Protein AF-A0AAW0FZ73-F1 (afdb_monomer_lite)

Radius of gyration: 21.9 Å; chains: 1; bounding box: 56×44×60 Å

Secondary structure (DSSP, 8-state):
--HHHHHHHT--GGGSPPEEEEE-TTS-HHHHHHHHHHHHHHHHHHHHHHHHHHHHHHHHHHHHHHSTTS--HHHHHHHHHHHHHHHHHHHHHHHHHHHHSTTSEEEEE-HHHHHHHTTSHHHHHHH-TTSTTS---S------HHHHHHHHHHHT-GGGHHHHHHHHHHHHHHHHHHHHHHHHH-

Structure (mmCIF, N/CA/C/O backbone):
data_AF-A0AAW0FZ73-F1
#
_entry.id   AF-A0AAW0FZ73-F1
#
loop_
_atom_site.group_PDB
_atom_site.id
_atom_site.type_symbol
_atom_site.label_atom_id
_atom_site.label_alt_id
_atom_site.label_comp_id
_atom_site.label_asym_id
_atom_site.label_entity_id
_atom_site.label_seq_id
_atom_site.pdbx_PDB_ins_code
_atom_site.Cartn_x
_atom_site.Cartn_y
_atom_site.Cartn_z
_atom_site.occupancy
_atom_site.B_iso_or_equiv
_atom_site.auth_seq_id
_atom_site.auth_comp_id
_atom_site.auth_asym_id
_atom_site.auth_atom_id
_atom_site.pdbx_PDB_model_num
ATOM 1 N N . MET A 1 1 ? 6.321 -8.309 17.139 1.00 42.25 1 MET A N 1
ATOM 2 C CA . MET A 1 1 ? 6.938 -9.493 17.777 1.00 42.25 1 MET A CA 1
ATOM 3 C C . MET A 1 1 ? 8.100 -10.070 16.970 1.00 42.25 1 MET A C 1
ATOM 5 O O . MET A 1 1 ? 9.024 -10.559 17.593 1.00 42.25 1 MET A O 1
ATOM 9 N N . VAL A 1 2 ? 8.104 -9.983 15.629 1.00 44.09 2 VAL A N 1
ATOM 10 C CA . VAL A 1 2 ? 9.259 -10.415 14.806 1.00 44.09 2 VAL A CA 1
ATOM 11 C C . VAL A 1 2 ? 10.395 -9.377 14.807 1.00 44.09 2 VAL A C 1
ATOM 13 O O . VAL A 1 2 ? 11.537 -9.742 15.048 1.00 44.09 2 VAL A O 1
ATOM 16 N N . GLN A 1 3 ? 10.093 -8.078 14.667 1.00 48.09 3 GLN A N 1
ATOM 17 C CA . GLN A 1 3 ? 11.123 -7.021 14.683 1.00 48.09 3 GLN A CA 1
ATOM 18 C C . GLN A 1 3 ? 11.916 -6.971 16.003 1.00 48.09 3 GLN A C 1
ATOM 20 O O . GLN A 1 3 ? 13.139 -6.935 15.989 1.00 48.09 3 GLN A O 1
ATOM 25 N N . SER A 1 4 ? 11.232 -7.126 17.146 1.00 52.22 4 SER A N 1
ATOM 26 C CA . SER A 1 4 ? 11.871 -7.172 18.472 1.00 52.22 4 SER A CA 1
ATOM 27 C C . SER A 1 4 ? 12.817 -8.362 18.666 1.00 52.22 4 SER A C 1
ATOM 29 O O . SER A 1 4 ? 13.639 -8.336 19.574 1.00 52.22 4 SER A O 1
ATOM 31 N N . GLN A 1 5 ? 12.687 -9.419 17.856 1.00 49.72 5 GLN A N 1
ATOM 32 C CA . GLN A 1 5 ? 13.611 -10.556 17.876 1.00 49.72 5 GLN A CA 1
ATOM 33 C C . GLN A 1 5 ? 14.830 -10.299 16.982 1.00 49.72 5 GLN A C 1
ATOM 35 O O . GLN A 1 5 ? 15.936 -10.654 17.373 1.00 49.72 5 GLN A O 1
ATOM 40 N N . ILE A 1 6 ? 14.661 -9.636 15.832 1.00 53.34 6 ILE A N 1
ATOM 41 C CA . ILE A 1 6 ? 15.769 -9.292 14.922 1.00 53.34 6 ILE A CA 1
ATOM 42 C C . ILE A 1 6 ? 16.677 -8.218 15.535 1.00 53.34 6 ILE A C 1
ATOM 44 O O . ILE A 1 6 ? 17.898 -8.367 15.500 1.00 53.34 6 ILE A O 1
ATOM 48 N N . ASP A 1 7 ? 16.101 -7.209 16.195 1.00 56.28 7 ASP A N 1
ATOM 49 C CA . ASP A 1 7 ? 16.865 -6.154 16.878 1.00 56.28 7 ASP A CA 1
ATOM 50 C C . ASP A 1 7 ? 17.745 -6.723 18.010 1.00 56.28 7 ASP A C 1
ATOM 52 O O . ASP A 1 7 ? 18.837 -6.223 18.287 1.00 56.28 7 ASP A O 1
ATOM 56 N N . HIS A 1 8 ? 17.307 -7.822 18.636 1.00 58.84 8 HIS A N 1
ATOM 57 C CA . HIS A 1 8 ? 18.062 -8.518 19.680 1.00 58.84 8 HIS A CA 1
ATOM 58 C C . HIS A 1 8 ? 19.192 -9.402 19.118 1.00 58.84 8 HIS A C 1
ATOM 60 O O . HIS A 1 8 ? 20.138 -9.733 19.835 1.00 58.84 8 HIS A O 1
ATOM 66 N N . LEU A 1 9 ? 19.119 -9.794 17.842 1.00 68.19 9 LEU A N 1
ATOM 67 C CA . LEU A 1 9 ? 20.078 -10.707 17.215 1.00 68.19 9 LEU A CA 1
ATOM 68 C C . LEU A 1 9 ? 21.322 -10.000 16.654 1.00 68.19 9 LEU A C 1
ATOM 70 O O . LEU A 1 9 ? 22.272 -10.693 16.303 1.00 68.19 9 LEU A O 1
ATOM 74 N N . LYS A 1 10 ? 21.350 -8.654 16.600 1.00 65.69 10 LYS A N 1
ATOM 75 C CA . LYS A 1 10 ? 22.486 -7.838 16.103 1.00 65.69 10 LYS A CA 1
ATOM 76 C C . LYS A 1 10 ? 23.140 -8.430 14.843 1.00 65.69 10 LYS A C 1
ATOM 78 O O . LYS A 1 10 ? 24.365 -8.527 14.754 1.00 65.69 10 LYS A O 1
ATOM 83 N N . ILE A 1 11 ? 22.323 -8.870 13.886 1.00 69.75 11 ILE A N 1
ATOM 84 C CA . ILE A 1 11 ? 22.822 -9.483 12.653 1.00 69.75 11 ILE A CA 1
ATOM 85 C C . ILE A 1 11 ? 23.551 -8.392 11.855 1.00 69.75 11 ILE A C 1
ATOM 87 O O . ILE A 1 11 ? 22.946 -7.356 11.570 1.00 69.75 11 ILE A O 1
ATOM 91 N N . PRO A 1 12 ? 24.835 -8.575 11.505 1.00 70.12 12 PRO A N 1
ATOM 92 C CA . PRO A 1 12 ? 25.554 -7.592 10.707 1.00 70.12 12 PRO A CA 1
ATOM 93 C C . PRO A 1 12 ? 24.911 -7.478 9.319 1.00 70.12 12 PRO A C 1
ATOM 95 O O . PRO A 1 12 ? 24.611 -8.494 8.692 1.00 70.12 12 PRO A O 1
ATOM 98 N N . GLN A 1 13 ? 24.742 -6.251 8.814 1.00 65.75 13 GLN A N 1
ATOM 99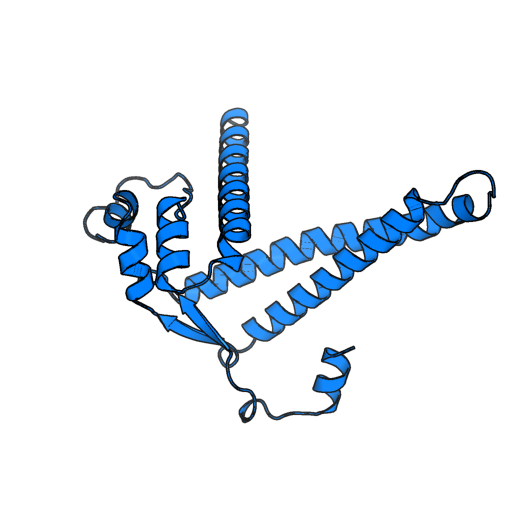 C CA . GL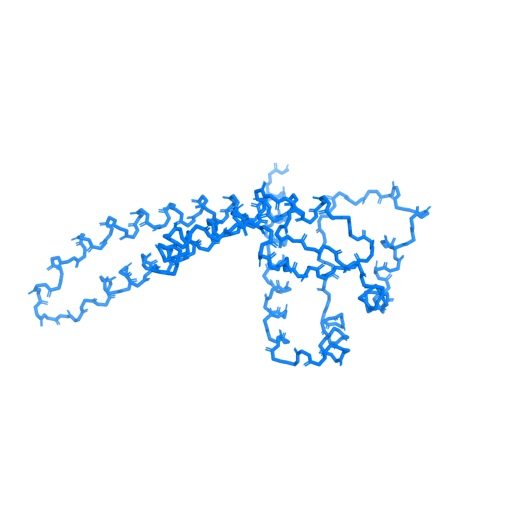N A 1 13 ? 24.058 -5.968 7.539 1.00 65.75 13 GLN A CA 1
ATOM 100 C C . GLN A 1 13 ? 24.618 -6.774 6.351 1.00 65.75 13 GLN A C 1
ATOM 102 O O . GLN A 1 13 ? 23.862 -7.196 5.486 1.00 65.75 13 GLN A O 1
ATOM 107 N N . ASN A 1 14 ? 25.916 -7.097 6.363 1.00 68.88 14 ASN A N 1
ATOM 108 C CA . ASN A 1 14 ? 26.582 -7.915 5.340 1.00 68.88 14 ASN A CA 1
ATOM 109 C C . ASN A 1 14 ? 26.056 -9.369 5.238 1.00 68.88 14 ASN A C 1
ATOM 111 O O . ASN A 1 14 ? 26.327 -10.067 4.267 1.00 68.88 14 ASN A O 1
ATOM 115 N N . GLN A 1 15 ? 25.323 -9.862 6.241 1.00 73.88 15 GLN A N 1
ATOM 116 C CA . GLN A 1 15 ? 24.684 -11.185 6.203 1.00 73.88 15 GLN A CA 1
ATOM 117 C C . GLN A 1 15 ? 23.249 -11.138 5.659 1.00 73.88 15 GLN A C 1
ATOM 119 O O . GLN A 1 15 ? 22.651 -12.188 5.413 1.00 73.88 15 GLN A O 1
ATOM 124 N N . LEU A 1 16 ? 22.679 -9.945 5.469 1.00 76.69 16 LEU A N 1
ATOM 125 C CA . LEU A 1 16 ? 21.328 -9.785 4.951 1.00 76.69 16 LEU A CA 1
ATOM 126 C C . LEU A 1 16 ? 21.349 -9.890 3.426 1.00 76.69 16 LEU A C 1
ATOM 128 O O . LEU A 1 16 ? 22.020 -9.129 2.734 1.00 76.69 16 LEU A O 1
ATOM 132 N N . LYS A 1 17 ? 20.591 -10.846 2.888 1.00 83.56 17 LYS A N 1
ATOM 133 C CA . LYS A 1 17 ? 20.413 -10.975 1.443 1.00 83.56 17 LYS A CA 1
ATOM 134 C C . LYS A 1 17 ? 19.445 -9.887 0.955 1.00 83.56 17 LYS A C 1
ATOM 136 O O . LYS A 1 17 ? 18.321 -9.851 1.460 1.00 83.56 17 LYS A O 1
ATOM 141 N N . PRO A 1 18 ? 19.823 -9.057 -0.036 1.00 87.31 18 PRO A N 1
ATOM 142 C CA . PRO A 1 18 ? 18.931 -8.038 -0.571 1.00 87.31 18 PRO A CA 1
ATOM 143 C C . PRO A 1 18 ? 17.723 -8.671 -1.265 1.00 87.31 18 PRO A C 1
ATOM 145 O O . PRO A 1 18 ? 17.819 -9.737 -1.889 1.00 87.31 18 PRO A O 1
ATOM 148 N N . ILE A 1 19 ? 16.585 -7.991 -1.179 1.00 89.94 19 ILE A N 1
ATOM 149 C CA . ILE A 1 19 ? 15.338 -8.400 -1.818 1.00 89.94 19 ILE A CA 1
ATOM 150 C C . ILE A 1 19 ? 15.389 -7.961 -3.289 1.00 89.94 19 ILE A C 1
ATOM 152 O O . ILE A 1 19 ? 15.567 -6.772 -3.559 1.00 89.94 19 ILE A O 1
ATOM 156 N N . PRO A 1 20 ? 15.256 -8.881 -4.263 1.00 91.62 20 PRO A N 1
ATOM 157 C CA . PRO A 1 20 ? 15.249 -8.505 -5.669 1.00 91.62 20 PRO A CA 1
ATOM 158 C C . PRO A 1 20 ? 13.940 -7.791 -6.027 1.00 91.62 20 PRO A C 1
ATOM 160 O O . PRO A 1 20 ? 12.860 -8.364 -5.879 1.00 91.62 20 PRO A O 1
ATOM 163 N N . LEU A 1 21 ? 14.047 -6.563 -6.533 1.00 91.38 21 LEU A N 1
ATOM 164 C CA . LEU A 1 21 ? 12.931 -5.768 -7.035 1.00 91.38 21 LEU A CA 1
ATOM 165 C C . LEU A 1 21 ? 12.975 -5.776 -8.563 1.00 91.38 21 LEU A C 1
ATOM 167 O O . LEU A 1 21 ? 13.856 -5.173 -9.176 1.00 91.38 21 LEU A O 1
ATOM 171 N N . TYR A 1 22 ? 12.038 -6.495 -9.173 1.00 91.56 22 TYR A N 1
ATOM 172 C CA . TYR A 1 22 ? 11.916 -6.594 -10.625 1.00 91.56 22 TYR A CA 1
ATOM 173 C C . TYR A 1 22 ? 11.061 -5.449 -11.153 1.00 91.56 22 TYR A C 1
ATOM 175 O O . TYR A 1 22 ? 9.964 -5.222 -10.645 1.00 91.56 22 TYR A O 1
ATOM 183 N N . HIS A 1 23 ? 11.553 -4.746 -12.168 1.00 90.75 23 HIS A N 1
ATOM 184 C CA . HIS A 1 23 ? 10.844 -3.621 -12.774 1.00 90.75 23 HIS A CA 1
ATOM 185 C C . HIS A 1 23 ? 11.079 -3.561 -14.293 1.00 90.75 23 HIS A C 1
ATOM 187 O O . HIS A 1 23 ? 12.049 -4.152 -14.788 1.00 90.75 23 HIS A O 1
ATOM 193 N N . PRO A 1 24 ? 10.205 -2.876 -15.050 1.00 89.31 24 PRO A N 1
ATOM 194 C CA . PRO A 1 24 ? 10.439 -2.604 -16.464 1.00 89.31 24 PRO A CA 1
ATOM 195 C C . PRO A 1 24 ? 11.696 -1.750 -16.682 1.00 89.31 24 PRO A C 1
ATOM 197 O O . PRO A 1 24 ? 12.040 -0.916 -15.843 1.00 89.31 24 PRO A O 1
ATOM 200 N N . THR A 1 25 ? 12.365 -1.901 -17.824 1.00 88.00 25 THR A N 1
ATOM 201 C CA . THR A 1 25 ? 13.615 -1.179 -18.136 1.00 88.00 25 THR A CA 1
ATOM 202 C C . THR A 1 25 ? 13.391 0.323 -18.307 1.00 88.00 25 THR A C 1
ATOM 204 O O . THR A 1 25 ? 14.289 1.115 -18.037 1.00 88.00 25 THR A O 1
ATOM 207 N N . PHE A 1 26 ? 12.190 0.729 -18.723 1.00 83.19 26 PHE A N 1
ATOM 208 C CA . PHE A 1 26 ? 11.829 2.140 -18.872 1.00 83.19 26 PHE A CA 1
ATOM 209 C C . PHE A 1 26 ? 11.614 2.862 -17.530 1.00 83.19 26 PHE A C 1
ATOM 211 O O . PHE A 1 26 ? 11.531 4.086 -17.505 1.00 83.19 26 PHE A O 1
ATOM 218 N N . GLN A 1 27 ? 11.525 2.128 -16.414 1.00 84.19 27 GLN A N 1
ATOM 219 C CA . GLN A 1 27 ? 11.361 2.707 -15.085 1.00 84.19 27 GLN A CA 1
ATOM 220 C C . GLN A 1 27 ? 12.718 2.833 -14.382 1.00 84.19 27 GLN A C 1
ATOM 222 O O . GLN A 1 27 ? 13.419 1.844 -14.166 1.00 84.19 27 GLN A O 1
ATOM 227 N N . HIS A 1 28 ? 13.087 4.055 -13.995 1.00 87.75 28 HIS A N 1
ATOM 228 C CA . HIS A 1 28 ? 14.339 4.319 -13.283 1.00 87.75 28 HIS A CA 1
ATOM 229 C C . HIS A 1 28 ? 14.232 3.984 -11.789 1.00 87.75 28 HIS A C 1
ATOM 231 O O . HIS A 1 28 ? 13.241 4.327 -11.144 1.00 87.75 28 HIS A O 1
ATOM 237 N N . SER A 1 29 ? 15.288 3.402 -11.210 1.00 87.62 29 SER A N 1
ATOM 238 C CA . SER A 1 29 ? 15.323 2.994 -9.795 1.00 87.62 29 SER A CA 1
ATOM 239 C C . SER A 1 29 ? 15.007 4.134 -8.823 1.00 87.62 29 SER A C 1
ATOM 241 O O . SER A 1 29 ? 14.250 3.931 -7.880 1.00 87.62 29 SER A O 1
ATOM 243 N N . ASN A 1 30 ? 15.507 5.348 -9.083 1.00 89.00 30 ASN A N 1
ATOM 244 C CA . ASN A 1 30 ? 15.233 6.517 -8.236 1.00 89.00 30 ASN A CA 1
ATOM 245 C C . ASN A 1 30 ? 13.738 6.860 -8.205 1.00 89.00 30 ASN A C 1
ATOM 247 O O . ASN A 1 30 ? 13.181 7.079 -7.138 1.00 89.00 30 ASN A O 1
ATOM 251 N N . SER A 1 31 ? 13.069 6.804 -9.361 1.00 88.12 31 SER A N 1
ATOM 252 C CA . SER A 1 31 ? 11.628 7.057 -9.452 1.00 88.12 31 SER A CA 1
ATOM 253 C C . SER A 1 31 ? 10.821 6.013 -8.674 1.00 88.12 31 SER A C 1
ATOM 255 O O . SER A 1 31 ? 9.861 6.366 -7.997 1.00 88.12 31 SER A O 1
ATOM 257 N N . ILE A 1 32 ? 11.246 4.744 -8.698 1.00 89.75 32 ILE A N 1
ATOM 258 C CA . ILE A 1 32 ? 10.627 3.678 -7.894 1.00 89.75 32 ILE A CA 1
ATOM 259 C C . ILE A 1 32 ? 10.778 3.982 -6.402 1.00 89.75 32 ILE A C 1
ATOM 261 O O . ILE A 1 32 ? 9.814 3.863 -5.649 1.00 89.75 32 ILE A O 1
ATOM 265 N N . ILE A 1 33 ? 11.974 4.380 -5.966 1.00 91.50 33 ILE A N 1
ATOM 266 C CA . ILE A 1 33 ? 12.243 4.720 -4.563 1.00 91.50 33 ILE A CA 1
ATOM 267 C C . ILE A 1 33 ? 11.376 5.901 -4.124 1.00 91.50 33 ILE A C 1
ATOM 269 O O . ILE A 1 33 ? 10.759 5.839 -3.061 1.00 91.50 33 ILE A O 1
ATOM 273 N N . ASP A 1 34 ? 11.293 6.950 -4.939 1.00 90.94 34 ASP A N 1
ATOM 274 C CA . ASP A 1 34 ? 10.499 8.139 -4.632 1.00 90.94 34 ASP A CA 1
ATOM 275 C C . ASP A 1 34 ? 9.001 7.810 -4.557 1.00 90.94 34 ASP A C 1
ATOM 277 O O . ASP A 1 34 ? 8.323 8.229 -3.619 1.00 90.94 34 ASP A O 1
ATOM 281 N N . GLN A 1 35 ? 8.494 6.971 -5.468 1.00 89.81 35 GLN A N 1
ATOM 282 C CA . GLN A 1 35 ? 7.120 6.459 -5.417 1.00 89.81 35 GLN A CA 1
ATOM 283 C C . GLN A 1 35 ? 6.859 5.625 -4.155 1.00 89.81 35 GLN A C 1
ATOM 285 O O . GLN A 1 35 ? 5.833 5.795 -3.498 1.00 89.81 35 GLN A O 1
ATOM 290 N N . LEU A 1 36 ? 7.790 4.747 -3.771 1.00 91.31 36 LEU A N 1
ATOM 291 C CA . LEU A 1 36 ? 7.666 3.948 -2.550 1.00 91.31 36 LEU A CA 1
ATOM 292 C C . LEU A 1 36 ? 7.682 4.822 -1.287 1.00 91.31 36 LEU A C 1
ATOM 294 O O . LEU A 1 36 ? 6.912 4.557 -0.360 1.00 91.31 36 LEU A O 1
ATOM 298 N N . LYS A 1 37 ? 8.511 5.874 -1.253 1.00 92.25 37 LYS A N 1
ATOM 299 C CA . LYS A 1 37 ? 8.533 6.863 -0.162 1.00 92.25 37 LYS A CA 1
ATOM 300 C C . LYS A 1 37 ? 7.210 7.620 -0.076 1.00 92.25 37 LYS A C 1
ATOM 302 O O . LYS A 1 37 ? 6.641 7.700 1.010 1.00 92.25 37 LYS A O 1
ATOM 307 N N . LEU A 1 38 ? 6.683 8.078 -1.211 1.00 90.81 38 LEU A N 1
ATOM 308 C CA . LEU A 1 38 ? 5.388 8.751 -1.275 1.00 90.81 38 LEU A CA 1
ATOM 309 C C . LEU A 1 38 ? 4.262 7.853 -0.739 1.00 90.81 38 LEU A C 1
ATOM 311 O O . LEU A 1 38 ? 3.544 8.237 0.183 1.00 90.81 38 LEU A O 1
ATOM 315 N N . PHE A 1 39 ? 4.160 6.612 -1.229 1.00 88.12 39 PHE A N 1
ATOM 316 C CA . PHE A 1 39 ? 3.144 5.665 -0.758 1.00 88.12 39 PHE A CA 1
ATOM 317 C C . PHE A 1 39 ? 3.268 5.346 0.729 1.00 88.12 39 PHE A C 1
ATOM 319 O O . PHE A 1 39 ? 2.250 5.179 1.411 1.00 88.12 39 PHE A O 1
ATOM 326 N N . LYS A 1 40 ? 4.499 5.258 1.243 1.00 91.44 40 LYS A N 1
ATOM 327 C CA . LYS A 1 40 ? 4.766 5.073 2.669 1.00 91.44 40 LYS A CA 1
ATOM 328 C C . LYS A 1 40 ? 4.227 6.249 3.477 1.00 91.44 40 LYS A C 1
ATOM 330 O O . LYS A 1 40 ? 3.505 6.010 4.445 1.00 91.44 40 LYS A O 1
ATOM 335 N N . ASP A 1 41 ? 4.562 7.478 3.101 1.00 91.69 41 ASP A N 1
ATOM 336 C CA . ASP A 1 41 ? 4.206 8.678 3.863 1.00 91.69 41 ASP A CA 1
ATOM 337 C C . ASP A 1 41 ? 2.690 8.923 3.853 1.00 91.69 41 ASP A C 1
ATOM 339 O O . ASP A 1 41 ? 2.083 9.097 4.919 1.00 91.69 41 ASP A O 1
ATOM 343 N N . ASP A 1 42 ? 2.053 8.791 2.687 1.00 88.88 42 ASP A N 1
ATOM 344 C CA . ASP A 1 42 ? 0.598 8.901 2.535 1.00 88.88 42 ASP A CA 1
ATOM 345 C C . ASP A 1 42 ? -0.140 7.839 3.360 1.00 88.88 42 ASP A C 1
ATOM 347 O O . ASP A 1 42 ? -1.095 8.129 4.099 1.00 88.88 42 ASP A O 1
ATOM 351 N N . SER A 1 43 ? 0.323 6.588 3.282 1.00 85.88 43 SER A N 1
ATOM 352 C CA . SER A 1 43 ? -0.256 5.484 4.048 1.00 85.88 43 SER A CA 1
ATOM 353 C C . SER A 1 43 ? -0.054 5.686 5.549 1.00 85.88 43 SER A C 1
ATOM 355 O O . SER A 1 43 ? -0.985 5.491 6.335 1.00 85.88 43 SER A O 1
ATOM 357 N N . TYR A 1 44 ? 1.136 6.108 5.973 1.00 91.31 44 TYR A N 1
ATOM 358 C CA . TYR A 1 44 ? 1.446 6.318 7.382 1.00 91.31 44 TYR A CA 1
ATOM 359 C C . TYR A 1 44 ? 0.551 7.400 7.993 1.00 91.31 44 TYR A C 1
ATOM 361 O O . TYR A 1 44 ? -0.101 7.151 9.011 1.00 91.31 44 TYR A O 1
ATOM 369 N N . ALA A 1 45 ? 0.447 8.568 7.351 1.00 90.81 45 ALA A N 1
ATOM 370 C CA . ALA A 1 45 ? -0.368 9.678 7.838 1.00 90.81 45 ALA A CA 1
ATOM 371 C C . ALA A 1 45 ? -1.850 9.285 7.961 1.00 90.81 45 ALA A C 1
ATOM 373 O O . ALA A 1 45 ? -2.482 9.480 9.009 1.00 90.81 45 ALA A O 1
ATOM 374 N N . LYS A 1 46 ? -2.398 8.655 6.915 1.00 90.00 46 LYS A N 1
ATOM 375 C CA . LYS A 1 46 ? -3.791 8.198 6.878 1.00 90.00 46 LYS A CA 1
ATOM 376 C C . LYS A 1 46 ? -4.085 7.190 7.985 1.00 90.00 46 LYS A C 1
ATOM 378 O O . LYS A 1 46 ? -5.057 7.341 8.730 1.00 90.00 46 LYS A O 1
ATOM 383 N N . HIS A 1 47 ? -3.261 6.156 8.105 1.00 90.44 47 HIS A N 1
ATOM 384 C CA . HIS A 1 47 ? -3.526 5.061 9.029 1.00 90.44 47 HIS A CA 1
ATOM 385 C C . HIS A 1 47 ? -3.182 5.399 10.475 1.00 90.44 47 HIS A C 1
ATOM 387 O O . HIS A 1 47 ? -3.835 4.871 11.374 1.00 90.44 47 HIS A O 1
ATOM 393 N N . MET A 1 48 ? -2.274 6.348 10.719 1.00 92.25 48 MET A N 1
ATOM 394 C CA . MET A 1 48 ? -2.046 6.873 12.062 1.00 92.25 48 MET A CA 1
ATOM 395 C C . MET A 1 48 ? -3.270 7.632 12.576 1.00 92.25 48 MET A C 1
ATOM 397 O O . MET A 1 48 ? -3.752 7.361 13.677 1.00 92.25 48 MET A O 1
ATOM 401 N N . LYS A 1 49 ? -3.863 8.498 11.744 1.00 93.19 49 LYS A N 1
ATOM 402 C CA . LYS A 1 49 ? -5.113 9.191 12.086 1.00 93.19 49 LYS A CA 1
ATOM 403 C C . LYS A 1 49 ? -6.230 8.205 12.447 1.00 93.19 49 LYS A C 1
ATOM 405 O O . LYS A 1 49 ? -6.895 8.374 13.468 1.00 93.19 49 LYS A O 1
ATOM 410 N N . TYR A 1 50 ? -6.427 7.158 11.642 1.00 92.75 50 TYR A N 1
ATOM 411 C CA . TYR A 1 50 ? -7.455 6.150 11.922 1.00 92.75 50 TYR A CA 1
ATOM 412 C C . TYR A 1 50 ? -7.125 5.259 13.122 1.00 92.75 50 TYR A C 1
ATOM 414 O O . TYR A 1 50 ? -8.049 4.873 13.839 1.00 92.75 50 TYR A O 1
ATOM 422 N N . ALA A 1 51 ? -5.849 4.952 13.373 1.00 92.94 51 ALA A N 1
ATOM 423 C CA . ALA A 1 51 ? -5.426 4.234 14.571 1.00 92.94 51 ALA A CA 1
ATOM 424 C C . ALA A 1 51 ? -5.767 5.034 15.832 1.00 92.94 51 ALA A C 1
ATOM 426 O O . ALA A 1 51 ? -6.399 4.493 16.731 1.00 92.94 51 ALA A O 1
ATOM 427 N N . ILE A 1 52 ? -5.439 6.328 15.880 1.00 94.75 52 ILE A N 1
ATOM 428 C CA . ILE A 1 52 ? -5.786 7.192 17.019 1.00 94.75 52 ILE A CA 1
ATOM 429 C C . ILE A 1 52 ? -7.307 7.258 17.195 1.00 94.75 52 ILE A C 1
ATOM 431 O O . ILE A 1 52 ? -7.811 7.043 18.296 1.00 94.75 52 ILE A O 1
ATOM 435 N N . LEU A 1 53 ? -8.048 7.485 16.106 1.00 94.06 53 LEU A N 1
ATOM 436 C CA . LEU A 1 53 ? -9.506 7.585 16.152 1.00 94.06 53 LEU A CA 1
ATOM 437 C C . LEU A 1 53 ? -10.158 6.295 16.675 1.00 94.06 53 LEU A C 1
ATOM 439 O O . LEU A 1 53 ? -11.022 6.350 17.547 1.00 94.06 53 LEU A O 1
ATOM 443 N N . CYS A 1 54 ? -9.727 5.129 16.184 1.00 91.19 54 CYS A N 1
ATOM 444 C CA . CYS A 1 54 ? -10.236 3.848 16.673 1.00 91.19 54 CYS A CA 1
ATOM 445 C C . CYS A 1 54 ? -9.767 3.573 18.109 1.00 91.19 54 CYS A C 1
ATOM 447 O O . CYS A 1 54 ? -10.546 3.063 18.904 1.00 91.19 54 CYS A O 1
ATOM 449 N N . GLY A 1 55 ? -8.537 3.954 18.466 1.00 92.44 55 GLY A N 1
ATOM 450 C CA . GLY A 1 55 ? -7.985 3.799 19.812 1.00 92.44 55 GLY A CA 1
ATOM 451 C C . GLY A 1 55 ? -8.753 4.588 20.874 1.00 92.44 55 GLY A C 1
ATOM 452 O O . GLY A 1 55 ? -8.925 4.091 21.980 1.00 92.44 55 GLY A O 1
ATOM 453 N N . ILE A 1 56 ? -9.279 5.768 20.525 1.00 93.88 56 ILE A N 1
ATOM 454 C CA . ILE A 1 56 ? -10.192 6.548 21.378 1.00 93.88 56 ILE A CA 1
ATOM 455 C C . ILE A 1 56 ? -11.616 5.969 21.338 1.00 93.88 56 ILE A C 1
ATOM 457 O O . ILE A 1 56 ? -12.298 5.924 22.359 1.00 93.88 56 ILE A O 1
ATOM 461 N N . GLY A 1 57 ? -12.073 5.484 20.181 1.00 91.94 57 GLY A N 1
ATOM 462 C CA . GLY A 1 57 ? -13.407 4.895 20.029 1.00 91.94 57 GLY A CA 1
ATOM 463 C C . GLY A 1 57 ? -13.610 3.591 20.812 1.00 91.94 57 GLY A C 1
ATOM 464 O O . GLY A 1 57 ? -14.696 3.356 21.340 1.00 91.94 57 GLY A O 1
ATOM 465 N N . VAL A 1 58 ? -12.571 2.759 20.938 1.00 90.56 58 VAL A N 1
ATOM 466 C CA . VAL A 1 58 ? -12.622 1.492 21.689 1.00 90.56 58 VAL A CA 1
ATOM 467 C C . VAL A 1 58 ? -13.062 1.694 23.148 1.00 90.56 58 VAL A C 1
ATOM 469 O O . VAL A 1 58 ? -14.083 1.110 23.516 1.00 90.56 58 VAL A O 1
ATOM 472 N N . PRO A 1 59 ? -12.400 2.520 23.985 1.00 89.94 59 PRO A N 1
ATOM 473 C CA . PRO A 1 59 ? -12.817 2.712 25.371 1.00 89.94 59 PRO A CA 1
ATOM 474 C C . PRO A 1 59 ? -14.191 3.374 25.499 1.00 89.94 59 PRO A C 1
ATOM 476 O O . PRO A 1 59 ? -14.930 3.039 26.417 1.00 89.94 59 PRO A O 1
ATOM 479 N N . ILE A 1 60 ? -14.583 4.236 24.555 1.00 89.62 60 ILE A N 1
ATOM 480 C CA . ILE A 1 60 ? -15.930 4.834 24.523 1.00 89.62 60 ILE A CA 1
ATOM 481 C C . ILE A 1 60 ? -17.008 3.771 24.259 1.00 89.62 60 ILE A C 1
ATOM 483 O O . ILE A 1 60 ? -18.121 3.874 24.766 1.00 89.62 60 ILE A O 1
ATOM 487 N N . SER A 1 61 ? -16.680 2.730 23.492 1.00 87.31 61 SER A N 1
ATOM 488 C CA . SER A 1 61 ? -17.594 1.624 23.182 1.00 87.31 61 SER A CA 1
ATOM 489 C C . SER A 1 61 ? -17.622 0.507 24.236 1.00 87.31 61 SER A C 1
ATOM 491 O O . SER A 1 61 ? -18.500 -0.355 24.184 1.00 87.31 61 SER A O 1
ATOM 493 N N . LEU A 1 62 ? -16.691 0.495 25.200 1.00 83.38 62 LEU A N 1
ATOM 494 C CA . LEU A 1 62 ? -16.636 -0.517 26.266 1.00 83.38 62 LEU A CA 1
ATOM 495 C C . LEU A 1 62 ? -17.840 -0.483 27.227 1.00 83.38 62 LEU A C 1
ATOM 497 O O . LEU A 1 62 ? -18.334 -1.561 27.551 1.00 83.38 62 LEU A O 1
ATOM 501 N N . PRO A 1 63 ? -18.376 0.681 27.651 1.00 81.50 63 PRO A N 1
ATOM 502 C CA . PRO A 1 63 ? -19.581 0.742 28.480 1.00 81.50 63 PRO A CA 1
ATOM 503 C C . PRO A 1 63 ? -20.790 0.024 27.869 1.00 81.50 63 PRO A C 1
ATOM 505 O O . PRO A 1 63 ? -21.571 -0.588 28.591 1.00 81.50 63 PRO A O 1
ATOM 508 N N . LEU A 1 64 ? -20.917 0.029 26.537 1.00 75.00 64 LEU A N 1
ATOM 509 C CA . LEU A 1 64 ? -21.986 -0.688 25.837 1.00 75.00 64 LEU A CA 1
ATOM 510 C C . LEU A 1 64 ? -21.838 -2.213 25.941 1.00 75.00 64 LEU A C 1
ATOM 512 O O . LEU A 1 64 ? -22.834 -2.919 25.847 1.00 75.00 64 LEU A O 1
ATOM 516 N N . ALA A 1 65 ? -20.627 -2.727 26.188 1.00 74.69 65 ALA A N 1
ATOM 517 C CA . ALA A 1 65 ? -20.389 -4.154 26.421 1.00 74.69 65 ALA A CA 1
ATOM 518 C C . ALA A 1 65 ? -20.949 -4.647 27.763 1.00 74.69 65 ALA A C 1
ATOM 520 O O . ALA A 1 65 ? -21.197 -5.839 27.917 1.00 74.69 65 ALA A O 1
ATOM 521 N N . ILE A 1 66 ? -21.112 -3.744 28.736 1.00 74.56 66 ILE A N 1
ATOM 522 C CA . ILE A 1 66 ? -21.588 -4.070 30.088 1.00 74.56 66 ILE A CA 1
ATOM 523 C C . ILE A 1 66 ? -23.105 -4.309 30.082 1.00 74.56 66 ILE A C 1
ATOM 525 O O . ILE A 1 66 ? -23.621 -5.007 30.952 1.00 74.56 66 ILE A O 1
ATOM 529 N N . ILE A 1 67 ? -23.825 -3.769 29.092 1.00 79.25 67 ILE A N 1
ATOM 530 C CA . ILE A 1 67 ? -25.274 -3.923 28.954 1.00 79.25 67 ILE A CA 1
ATOM 531 C C . ILE A 1 67 ? -25.566 -5.268 28.260 1.00 79.25 67 ILE A C 1
ATOM 533 O O . ILE A 1 67 ? -25.289 -5.409 27.070 1.00 79.25 67 ILE A O 1
ATOM 537 N N . PRO A 1 68 ? -26.185 -6.251 28.939 1.00 69.56 68 PRO A N 1
ATOM 538 C CA . PRO A 1 68 ? -26.345 -7.611 28.413 1.00 69.56 68 PRO A CA 1
ATOM 539 C C . PRO A 1 68 ? -27.444 -7.761 27.337 1.00 69.56 68 PRO A C 1
ATOM 541 O O . PRO A 1 68 ? -27.850 -8.878 27.032 1.00 69.56 68 PRO A O 1
ATOM 544 N N . LEU A 1 69 ? -27.956 -6.664 26.766 1.00 67.31 69 LEU A N 1
ATOM 545 C CA . LEU A 1 69 ? -29.101 -6.674 25.842 1.00 67.31 69 LEU A CA 1
ATOM 546 C C . LEU A 1 69 ? -28.705 -6.809 24.361 1.00 67.31 69 LEU A C 1
ATOM 548 O O . LEU A 1 69 ? -29.516 -7.279 23.567 1.00 67.31 69 LEU A O 1
ATOM 552 N N . VAL A 1 70 ? -27.488 -6.407 23.968 1.00 71.81 70 VAL A N 1
ATOM 553 C CA . VAL A 1 70 ? -27.022 -6.434 22.567 1.00 71.81 70 VAL A CA 1
ATOM 554 C C . VAL A 1 70 ? -25.537 -6.816 22.520 1.00 71.81 70 VAL A C 1
ATOM 556 O O . VAL A 1 70 ? -24.754 -6.261 23.291 1.00 71.81 70 VAL A O 1
ATOM 559 N N . PRO A 1 71 ? -25.095 -7.720 21.622 1.00 69.06 71 PRO A N 1
ATOM 560 C CA . PRO A 1 71 ? -23.669 -7.981 21.439 1.00 69.06 71 PRO A CA 1
ATOM 561 C C . PRO A 1 71 ? -22.939 -6.691 21.036 1.00 69.06 71 PRO A C 1
ATOM 563 O O . PRO A 1 71 ? -23.392 -5.976 20.142 1.00 69.06 71 PRO A O 1
ATOM 566 N N . ASN A 1 72 ? -21.790 -6.395 21.657 1.00 75.31 72 ASN A N 1
ATOM 567 C CA . ASN A 1 72 ? -20.975 -5.211 21.348 1.00 75.31 72 ASN A CA 1
ATOM 568 C C . ASN A 1 72 ? -20.243 -5.343 19.994 1.00 75.31 72 ASN A C 1
ATOM 570 O O . ASN A 1 72 ? -19.014 -5.365 19.918 1.00 75.31 72 ASN A O 1
ATOM 574 N N . VAL A 1 73 ? -21.012 -5.444 18.910 1.00 80.56 73 VAL A N 1
ATOM 575 C CA . VAL A 1 73 ? -20.528 -5.438 17.526 1.00 80.56 73 VAL A CA 1
ATOM 576 C C . VAL A 1 73 ? -19.779 -4.135 17.204 1.00 80.56 73 VAL A C 1
ATOM 578 O O . VAL A 1 73 ? -18.708 -4.231 16.602 1.00 80.56 73 VAL A O 1
ATOM 581 N N . PRO A 1 74 ? -20.237 -2.934 17.632 1.00 81.44 74 PRO A N 1
ATOM 582 C CA . PRO A 1 74 ? -19.515 -1.689 17.361 1.00 81.44 74 PRO A CA 1
ATOM 583 C C . PRO A 1 74 ? -18.124 -1.647 18.005 1.00 81.44 74 PRO A C 1
ATOM 585 O O . PRO A 1 74 ? -17.153 -1.285 17.342 1.00 81.44 74 PRO A O 1
ATOM 588 N N . GLY A 1 75 ? -18.002 -2.052 19.271 1.00 86.75 75 GLY A N 1
ATOM 589 C CA . GLY A 1 75 ? -16.726 -2.048 19.985 1.00 86.75 75 GLY A CA 1
ATOM 590 C C . GLY A 1 75 ? -15.759 -3.114 19.490 1.00 86.75 75 GLY A C 1
ATOM 591 O O . GLY A 1 75 ? -14.579 -2.823 19.289 1.00 86.75 75 GLY A O 1
ATOM 592 N N . LEU A 1 76 ? -16.255 -4.319 19.187 1.00 88.19 76 LEU A N 1
ATOM 593 C CA . LEU A 1 76 ? -15.440 -5.360 18.560 1.00 88.19 76 LEU A CA 1
ATOM 594 C C . LEU A 1 76 ? -14.935 -4.921 17.177 1.00 88.19 76 LEU A C 1
ATOM 596 O O . LEU A 1 76 ? -13.764 -5.120 16.854 1.00 88.19 76 LEU A O 1
ATOM 600 N N . TYR A 1 77 ? -15.788 -4.271 16.378 1.00 89.31 77 TYR A N 1
ATOM 601 C CA . TYR A 1 77 ? -15.404 -3.722 15.079 1.00 89.31 77 TYR A CA 1
ATOM 602 C C . TYR A 1 77 ? -14.336 -2.628 15.202 1.00 89.31 77 TYR A C 1
ATOM 604 O O . TYR A 1 77 ? -13.355 -2.644 14.457 1.00 89.31 77 TYR A O 1
ATOM 612 N N . LEU A 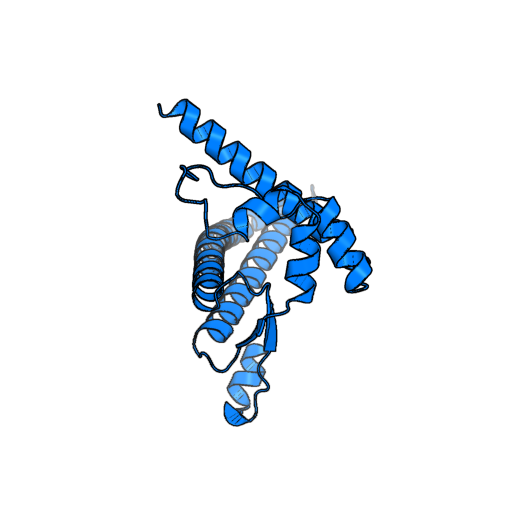1 78 ? -14.484 -1.699 16.153 1.00 91.06 78 LEU A N 1
ATOM 613 C CA . LEU A 1 78 ? -13.494 -0.648 16.405 1.00 91.06 78 LEU A CA 1
ATOM 614 C C . LEU A 1 78 ? -12.157 -1.225 16.878 1.00 91.06 78 LEU A C 1
ATOM 616 O O . LEU A 1 78 ? -11.113 -0.780 16.406 1.00 91.06 78 LEU A O 1
ATOM 620 N N . ALA A 1 79 ? -12.175 -2.246 17.738 1.00 91.38 79 ALA A N 1
ATOM 621 C CA . ALA A 1 79 ? -10.968 -2.937 18.182 1.00 91.38 79 ALA A CA 1
ATOM 622 C C . ALA A 1 79 ? -10.270 -3.666 17.022 1.00 91.38 79 ALA A C 1
ATOM 624 O O . ALA A 1 79 ? -9.056 -3.538 16.847 1.00 91.38 79 ALA A O 1
ATOM 625 N N . TYR A 1 80 ? -11.033 -4.364 16.175 1.00 92.00 80 TYR A N 1
ATOM 626 C CA . TYR A 1 80 ? -10.508 -4.983 14.958 1.00 92.00 80 TYR A CA 1
ATOM 627 C C . TYR A 1 80 ? -9.904 -3.938 14.009 1.00 92.00 80 TYR A C 1
ATOM 629 O O . TYR A 1 80 ? -8.771 -4.084 13.549 1.00 92.00 80 TYR A O 1
ATOM 637 N N . ARG A 1 81 ? -10.615 -2.832 13.762 1.00 91.69 81 ARG A N 1
ATOM 638 C CA . ARG A 1 81 ? -10.144 -1.758 12.881 1.00 91.69 81 ARG A CA 1
ATOM 639 C C . ARG A 1 81 ? -8.920 -1.043 13.453 1.00 91.69 81 ARG A C 1
ATOM 641 O O . ARG A 1 81 ? -8.024 -0.682 12.691 1.00 91.69 81 ARG A O 1
ATOM 648 N N . PHE A 1 82 ? -8.836 -0.880 14.772 1.00 94.50 82 PHE A N 1
ATOM 649 C CA . PHE A 1 82 ? -7.634 -0.402 15.453 1.00 94.50 82 PHE A CA 1
ATOM 650 C C . PHE A 1 82 ? -6.447 -1.334 15.186 1.00 94.50 82 PHE A C 1
ATOM 652 O O . PHE A 1 82 ? -5.416 -0.877 14.692 1.00 94.50 82 PHE A O 1
ATOM 659 N N . TYR A 1 83 ? -6.619 -2.641 15.409 1.00 93.38 83 TYR A N 1
ATOM 660 C CA . TYR A 1 83 ? -5.592 -3.647 15.136 1.00 93.38 83 TYR A CA 1
ATOM 661 C C . TYR A 1 83 ? -5.103 -3.606 13.680 1.00 93.38 83 TYR A C 1
ATOM 663 O O . TYR A 1 83 ? -3.894 -3.591 13.442 1.00 93.38 83 TYR A O 1
ATOM 671 N N . CYS A 1 84 ? -6.010 -3.522 12.701 1.00 93.44 84 CYS A N 1
ATOM 672 C CA . CYS A 1 84 ? -5.634 -3.428 11.289 1.00 93.44 84 CYS A CA 1
ATOM 673 C C . CYS A 1 84 ? -4.794 -2.180 10.986 1.00 93.44 84 CYS A C 1
ATOM 675 O O . CYS A 1 84 ? -3.781 -2.286 10.294 1.00 93.44 84 CYS A O 1
ATOM 677 N N . ASN A 1 85 ? -5.173 -1.012 11.521 1.00 92.25 85 ASN A N 1
ATOM 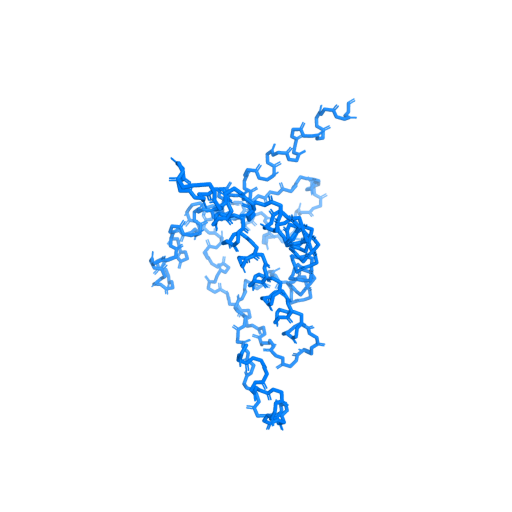678 C CA . ASN A 1 85 ? -4.400 0.218 11.326 1.00 92.25 85 ASN A CA 1
ATOM 679 C C . ASN A 1 85 ? -3.013 0.125 11.978 1.00 92.25 85 ASN A C 1
ATOM 681 O O . ASN A 1 85 ? -2.025 0.506 11.359 1.00 92.25 85 ASN A O 1
ATOM 685 N N . VAL A 1 86 ? -2.914 -0.445 13.183 1.00 92.50 86 VAL A N 1
ATOM 686 C CA . VAL A 1 86 ? -1.624 -0.671 13.857 1.00 92.50 86 VAL A CA 1
ATOM 687 C C . VAL A 1 86 ? -0.736 -1.625 13.057 1.00 92.50 86 VAL A C 1
ATOM 689 O O . VAL A 1 86 ? 0.452 -1.358 12.878 1.00 92.50 86 VAL A O 1
ATOM 692 N N . LYS A 1 87 ? -1.299 -2.717 12.529 1.00 91.62 87 LYS A N 1
ATOM 693 C CA . LYS A 1 87 ? -0.559 -3.671 11.693 1.00 91.62 87 LYS A CA 1
ATOM 694 C C . LYS A 1 87 ? -0.025 -3.010 10.421 1.00 91.62 87 LYS A C 1
ATOM 696 O O . LYS A 1 87 ? 1.109 -3.279 10.035 1.00 91.62 87 LYS A O 1
ATOM 701 N N . LEU A 1 88 ? -0.802 -2.122 9.800 1.00 90.88 88 LEU A N 1
ATOM 702 C CA . LEU A 1 88 ? -0.331 -1.382 8.635 1.00 90.88 88 LEU A CA 1
ATOM 703 C C . LEU A 1 88 ? 0.764 -0.369 8.991 1.00 90.88 88 LEU A C 1
ATOM 705 O O . LEU A 1 88 ? 1.744 -0.276 8.262 1.00 90.88 88 LEU A O 1
ATOM 709 N N . LEU A 1 89 ? 0.661 0.330 10.127 1.00 91.56 89 LEU A N 1
ATOM 710 C CA . LEU A 1 89 ? 1.727 1.224 10.601 1.00 91.56 89 LEU A CA 1
ATOM 711 C C . LEU A 1 89 ? 3.048 0.475 10.816 1.00 91.56 89 LEU A C 1
ATOM 713 O O . LEU A 1 89 ? 4.110 0.998 10.490 1.00 91.56 89 LEU A O 1
ATOM 717 N N . MET A 1 90 ? 2.997 -0.759 11.326 1.00 90.50 90 MET A N 1
ATOM 718 C CA . MET A 1 90 ? 4.184 -1.619 11.402 1.00 90.50 90 MET A CA 1
ATOM 719 C C . MET A 1 90 ? 4.727 -1.955 10.008 1.00 90.50 90 MET A C 1
ATOM 721 O O . MET A 1 90 ? 5.933 -1.894 9.800 1.00 90.50 90 MET A O 1
ATOM 725 N N . GLY A 1 91 ? 3.850 -2.246 9.042 1.00 90.12 91 GLY A N 1
ATOM 726 C CA . GLY A 1 91 ? 4.237 -2.455 7.644 1.00 90.12 91 GLY A CA 1
ATOM 727 C C . GLY A 1 91 ? 4.911 -1.232 7.016 1.00 90.12 91 GLY A C 1
ATOM 728 O O . GLY A 1 91 ? 5.952 -1.375 6.385 1.00 90.12 91 GLY A O 1
ATOM 729 N N . ALA A 1 92 ? 4.384 -0.029 7.255 1.00 90.00 92 ALA A N 1
ATOM 730 C CA . ALA A 1 92 ? 4.991 1.220 6.793 1.00 90.00 92 ALA A CA 1
ATOM 731 C C . ALA A 1 92 ? 6.383 1.444 7.407 1.00 90.00 92 ALA A C 1
ATOM 733 O O . ALA A 1 92 ? 7.297 1.852 6.701 1.00 90.00 92 ALA A O 1
ATOM 734 N N . LYS A 1 93 ? 6.580 1.105 8.689 1.00 88.56 93 LYS A N 1
ATOM 735 C CA . LYS A 1 93 ? 7.907 1.135 9.332 1.00 88.56 93 LYS A CA 1
ATOM 736 C C . LYS A 1 93 ? 8.877 0.113 8.740 1.00 88.56 93 LYS A C 1
ATOM 738 O O . LYS A 1 93 ? 10.059 0.398 8.615 1.00 88.56 93 LYS A O 1
ATOM 743 N N . HIS A 1 94 ? 8.396 -1.076 8.381 1.00 87.62 94 HIS A N 1
ATOM 744 C CA . HIS A 1 94 ? 9.238 -2.062 7.702 1.00 87.62 94 HIS A CA 1
ATOM 745 C C . HIS A 1 94 ? 9.636 -1.579 6.304 1.00 87.62 94 HIS A C 1
ATOM 747 O O . HIS A 1 94 ? 10.774 -1.774 5.899 1.00 87.62 94 HIS A O 1
ATOM 753 N N . LEU A 1 95 ? 8.718 -0.932 5.582 1.00 89.44 95 LEU A N 1
ATOM 754 C CA . LEU A 1 95 ? 9.028 -0.316 4.296 1.00 89.44 95 LEU A CA 1
ATOM 755 C C . LEU A 1 95 ? 10.046 0.822 4.456 1.00 89.44 95 LEU A C 1
ATOM 757 O O . LEU A 1 95 ? 10.982 0.893 3.674 1.00 89.44 95 LEU A O 1
ATOM 761 N N . ASP A 1 96 ? 9.914 1.651 5.494 1.00 89.44 96 ASP A N 1
ATOM 762 C CA . ASP A 1 96 ? 10.893 2.691 5.845 1.00 89.44 96 ASP A CA 1
ATOM 763 C C . ASP A 1 96 ? 12.296 2.102 6.036 1.00 89.44 96 ASP A C 1
ATOM 765 O O . ASP A 1 96 ? 13.250 2.563 5.422 1.00 89.44 96 ASP A O 1
ATOM 769 N N . TYR A 1 97 ? 12.398 1.011 6.800 1.00 87.19 97 TYR A N 1
ATOM 770 C CA . TYR A 1 97 ? 13.650 0.284 7.003 1.00 87.19 97 TYR A CA 1
ATOM 771 C C . TYR A 1 97 ? 14.242 -0.251 5.689 1.00 87.19 97 TYR A C 1
ATOM 773 O O . TYR A 1 97 ? 15.437 -0.115 5.451 1.00 87.19 97 TYR A O 1
ATOM 781 N N . LEU A 1 98 ? 13.412 -0.814 4.803 1.00 87.38 98 LEU A N 1
ATOM 782 C CA . LEU A 1 98 ? 13.864 -1.299 3.492 1.00 87.38 98 LEU A CA 1
ATOM 783 C C . LEU A 1 98 ? 14.358 -0.178 2.566 1.00 87.38 98 LEU A C 1
ATOM 785 O O . LEU A 1 98 ? 15.148 -0.454 1.670 1.00 87.38 98 LEU A O 1
ATOM 789 N N . LEU A 1 99 ? 13.876 1.053 2.756 1.00 88.75 99 LEU A N 1
ATOM 790 C CA . LEU A 1 99 ? 14.223 2.220 1.940 1.00 88.75 99 LEU A CA 1
ATOM 791 C C . LEU A 1 99 ? 15.336 3.085 2.553 1.00 88.75 99 LEU A C 1
ATOM 793 O O . LEU A 1 99 ? 15.810 4.002 1.885 1.00 88.75 99 LEU A O 1
ATOM 797 N N . GLN A 1 100 ? 15.712 2.845 3.814 1.00 82.25 100 GLN A N 1
ATOM 798 C CA . GLN A 1 100 ? 16.688 3.656 4.544 1.00 82.25 100 GLN A CA 1
ATOM 799 C C . GLN A 1 100 ? 18.120 3.439 4.040 1.00 82.25 100 GLN A C 1
ATOM 801 O O . GLN A 1 100 ? 18.874 4.404 3.936 1.00 82.25 100 GLN A O 1
ATOM 806 N N . ASP A 1 101 ? 18.461 2.194 3.696 1.00 74.50 101 ASP A N 1
ATOM 807 C CA . ASP A 1 101 ? 19.760 1.812 3.147 1.00 74.50 101 ASP A CA 1
ATOM 808 C C . ASP A 1 101 ? 19.577 1.210 1.743 1.00 74.50 101 ASP A C 1
ATOM 810 O O . ASP A 1 101 ? 18.834 0.241 1.562 1.00 74.50 101 ASP A O 1
ATOM 814 N N . ASP A 1 102 ? 20.340 1.697 0.755 1.00 71.00 102 ASP A N 1
ATOM 815 C CA . ASP A 1 102 ? 20.349 1.184 -0.633 1.00 71.00 102 ASP A CA 1
ATOM 816 C C . ASP A 1 102 ? 20.814 -0.287 -0.748 1.00 71.00 102 ASP A C 1
ATOM 818 O O . ASP A 1 102 ? 20.887 -0.860 -1.834 1.00 71.00 102 ASP A O 1
ATOM 822 N N . GLN A 1 103 ? 21.151 -0.924 0.376 1.00 76.62 103 GLN A N 1
ATOM 823 C CA . GLN A 1 103 ? 21.643 -2.298 0.455 1.00 76.62 103 GLN A CA 1
ATOM 824 C C . GLN A 1 103 ? 20.531 -3.341 0.617 1.00 76.62 103 GLN A C 1
ATOM 826 O O . GLN A 1 103 ? 20.794 -4.532 0.454 1.00 76.62 103 GLN A O 1
ATOM 831 N N . HIS A 1 104 ? 19.298 -2.938 0.940 1.00 85.44 104 HIS A N 1
ATOM 832 C CA . HIS A 1 104 ? 18.201 -3.883 1.177 1.00 85.44 104 HIS A CA 1
ATOM 833 C C . HIS A 1 104 ? 17.425 -4.262 -0.089 1.00 85.44 104 HIS A C 1
ATOM 835 O O . HIS A 1 104 ? 16.833 -5.346 -0.136 1.00 85.44 104 HIS A O 1
ATOM 841 N N . LEU A 1 105 ? 17.458 -3.419 -1.124 1.00 89.88 105 LEU A N 1
ATOM 842 C CA . LEU A 1 105 ? 16.761 -3.628 -2.392 1.00 89.88 105 LEU A CA 1
ATOM 843 C C . LEU A 1 105 ? 17.759 -3.797 -3.539 1.00 89.88 105 LEU A C 1
ATOM 845 O O . LEU A 1 105 ? 18.655 -2.985 -3.732 1.00 89.88 105 LEU A O 1
ATOM 849 N N . LEU A 1 106 ? 17.577 -4.849 -4.339 1.00 91.31 106 LEU A N 1
ATOM 850 C CA . LEU A 1 106 ? 18.361 -5.086 -5.549 1.00 91.31 106 LEU A CA 1
ATOM 851 C C . LEU A 1 106 ? 17.476 -4.900 -6.780 1.00 91.31 106 LEU A C 1
ATOM 853 O O . LEU A 1 106 ? 16.722 -5.804 -7.145 1.00 91.31 106 LEU A O 1
ATOM 857 N N . PHE A 1 107 ? 17.595 -3.743 -7.427 1.00 91.56 107 PHE A N 1
ATOM 858 C CA . PHE A 1 107 ? 16.871 -3.421 -8.656 1.00 91.56 107 PHE A CA 1
ATOM 859 C C . PHE A 1 107 ? 17.344 -4.305 -9.813 1.00 91.56 107 PHE A C 1
ATOM 861 O O . PHE A 1 107 ? 18.532 -4.356 -10.138 1.00 91.56 107 PHE A O 1
ATOM 868 N N . LYS A 1 108 ? 16.406 -5.034 -10.419 1.00 92.75 108 LYS A N 1
ATOM 869 C CA . LYS A 1 108 ? 16.645 -5.918 -11.560 1.00 92.75 108 LYS A CA 1
ATOM 870 C C . LYS A 1 108 ? 15.727 -5.513 -12.712 1.00 92.75 108 LYS A C 1
ATOM 872 O O . LYS A 1 108 ? 14.580 -5.970 -12.740 1.00 92.75 108 LYS A O 1
ATOM 877 N N . PRO A 1 109 ? 16.211 -4.696 -13.665 1.00 91.31 109 PRO A N 1
ATOM 878 C CA . PRO A 1 109 ? 15.434 -4.378 -14.851 1.00 91.31 109 PRO A CA 1
ATOM 879 C C . PRO A 1 109 ? 15.196 -5.653 -15.659 1.00 91.31 109 PRO A C 1
ATOM 881 O O . PRO A 1 109 ? 16.099 -6.480 -15.835 1.00 91.31 109 PRO A O 1
ATOM 884 N N . GLN A 1 110 ? 13.970 -5.834 -16.137 1.00 90.00 110 GLN A N 1
ATOM 885 C CA . GLN A 1 110 ? 13.575 -7.033 -16.856 1.00 90.00 110 GLN A CA 1
ATOM 886 C C . GLN A 1 110 ? 12.860 -6.682 -18.161 1.00 90.00 110 GLN A C 1
ATOM 888 O O . GLN A 1 110 ? 11.652 -6.470 -18.181 1.00 90.00 110 GLN A O 1
ATOM 893 N N . GLY A 1 111 ? 13.586 -6.773 -19.282 1.00 87.00 111 GLY A N 1
ATOM 894 C CA . GLY A 1 111 ? 13.041 -6.493 -20.619 1.00 87.00 111 GLY A CA 1
ATOM 895 C C . GLY A 1 111 ? 11.865 -7.382 -21.045 1.00 87.00 111 GLY A C 1
ATOM 896 O O . GLY A 1 111 ? 11.097 -7.021 -21.931 1.00 87.00 111 GLY A O 1
ATOM 897 N N . LYS A 1 112 ? 11.663 -8.532 -20.385 1.00 86.94 112 LYS A N 1
ATOM 898 C CA . LYS A 1 112 ? 10.460 -9.356 -20.596 1.00 86.94 112 LYS A CA 1
ATOM 899 C C . LYS A 1 112 ? 9.180 -8.639 -20.158 1.00 86.94 112 LYS A C 1
ATOM 901 O O . LYS A 1 112 ? 8.132 -8.883 -20.736 1.00 86.94 112 LYS A O 1
ATOM 906 N N . ILE A 1 113 ? 9.268 -7.781 -19.140 1.00 88.00 113 ILE A N 1
ATOM 907 C CA . ILE A 1 113 ? 8.146 -6.956 -18.692 1.00 88.00 113 ILE A CA 1
ATOM 908 C C . ILE A 1 113 ? 7.854 -5.908 -19.770 1.00 88.00 113 ILE A C 1
ATOM 910 O O . ILE A 1 113 ? 6.710 -5.788 -20.190 1.00 88.00 113 ILE A O 1
ATOM 914 N N . ASP A 1 114 ? 8.883 -5.251 -20.312 1.00 87.44 114 ASP A N 1
ATOM 915 C CA . ASP A 1 114 ? 8.736 -4.261 -21.391 1.00 87.44 114 ASP A CA 1
ATOM 916 C C . ASP A 1 114 ? 8.020 -4.837 -22.612 1.00 87.44 114 ASP A C 1
ATOM 918 O O . ASP A 1 114 ? 7.152 -4.186 -23.183 1.00 87.44 114 ASP A O 1
ATOM 922 N N . ALA A 1 115 ? 8.358 -6.073 -22.992 1.00 86.12 115 ALA A N 1
ATOM 923 C CA . ALA A 1 115 ? 7.705 -6.761 -24.098 1.00 86.12 115 ALA A CA 1
ATOM 924 C C . ALA A 1 115 ? 6.195 -6.904 -23.876 1.00 86.12 115 ALA A C 1
ATOM 926 O O . ALA A 1 115 ? 5.450 -6.778 -24.838 1.00 86.12 115 ALA A O 1
ATOM 927 N N . ILE A 1 116 ? 5.756 -7.123 -22.630 1.00 87.56 116 ILE A N 1
ATOM 928 C CA . ILE A 1 116 ? 4.340 -7.257 -22.269 1.00 87.56 116 ILE A CA 1
ATOM 929 C C . ILE A 1 116 ? 3.630 -5.907 -22.322 1.00 87.56 116 ILE A C 1
ATOM 931 O O . ILE A 1 116 ? 2.524 -5.819 -22.843 1.00 87.56 116 ILE A O 1
ATOM 935 N N . TYR A 1 117 ? 4.283 -4.849 -21.839 1.00 85.19 117 TYR A N 1
ATOM 936 C CA . TYR A 1 117 ? 3.733 -3.501 -21.952 1.00 85.19 117 TYR A CA 1
ATOM 937 C C . TYR A 1 117 ? 3.567 -3.099 -23.424 1.00 85.19 117 TYR A C 1
ATOM 939 O O . TYR A 1 117 ? 2.506 -2.607 -23.780 1.00 85.19 117 TYR A O 1
ATOM 947 N N . ARG A 1 118 ? 4.528 -3.420 -24.305 1.00 81.00 118 ARG A N 1
ATOM 948 C CA . ARG A 1 118 ? 4.462 -3.147 -25.760 1.00 81.00 118 ARG A CA 1
ATOM 949 C C . ARG A 1 118 ? 3.298 -3.814 -26.510 1.00 81.00 118 ARG A C 1
ATOM 951 O O . ARG A 1 118 ? 3.048 -3.421 -27.650 1.00 81.00 118 ARG A O 1
ATOM 958 N N . LEU A 1 119 ? 2.606 -4.806 -25.926 1.00 70.00 119 LEU A N 1
ATOM 959 C CA . LEU A 1 119 ? 1.397 -5.375 -26.549 1.00 70.00 119 LEU A CA 1
ATOM 960 C C . LEU A 1 119 ? 0.269 -4.347 -26.655 1.00 70.00 119 LEU A C 1
ATOM 962 O O . LEU A 1 119 ? -0.554 -4.455 -27.561 1.00 70.00 119 LEU A O 1
ATOM 966 N N . ASP A 1 120 ? 0.234 -3.366 -25.756 1.00 69.25 120 ASP A N 1
ATOM 967 C CA . ASP A 1 120 ? -0.730 -2.279 -25.817 1.00 69.25 120 ASP A CA 1
ATOM 968 C C . ASP A 1 120 ? -0.145 -1.132 -26.662 1.00 69.25 120 ASP A C 1
ATOM 970 O O . ASP A 1 120 ? 0.974 -0.668 -26.413 1.00 69.25 120 ASP A O 1
ATOM 974 N N . ASN A 1 121 ? -0.893 -0.661 -27.668 1.00 60.28 121 ASN A N 1
ATOM 975 C CA . ASN A 1 121 ? -0.475 0.426 -28.569 1.00 60.28 121 ASN A CA 1
ATOM 976 C C . ASN A 1 121 ? -0.037 1.677 -27.795 1.00 60.28 121 ASN A C 1
ATOM 978 O O . ASN A 1 121 ? 0.841 2.411 -28.242 1.00 60.28 121 ASN A O 1
ATOM 982 N N . PHE A 1 122 ? -0.601 1.879 -26.605 1.00 61.28 122 PHE A N 1
ATOM 983 C CA . PHE A 1 122 ? -0.281 3.001 -25.737 1.00 61.28 122 PHE A CA 1
ATOM 984 C C . PHE A 1 122 ? 1.118 2.923 -25.101 1.00 61.28 122 PHE A C 1
ATOM 986 O O . PHE A 1 122 ? 1.787 3.942 -24.942 1.00 61.28 122 PHE A O 1
ATOM 993 N N . ALA A 1 123 ? 1.617 1.729 -24.769 1.00 56.44 123 ALA A N 1
ATOM 994 C CA . ALA A 1 123 ? 2.981 1.610 -24.257 1.00 56.44 123 ALA A CA 1
ATOM 995 C C . ALA A 1 123 ? 4.018 1.886 -25.350 1.00 56.44 123 ALA A C 1
ATOM 997 O O . ALA A 1 123 ? 5.115 2.338 -25.044 1.00 56.44 123 ALA A O 1
ATOM 998 N N . ASN A 1 124 ? 3.679 1.652 -26.621 1.00 59.25 124 ASN A N 1
ATOM 999 C CA . ASN A 1 124 ? 4.565 2.003 -27.728 1.00 59.25 124 ASN A CA 1
ATOM 1000 C C . ASN A 1 124 ? 4.773 3.527 -27.819 1.00 59.25 124 ASN A C 1
ATOM 1002 O O . ASN A 1 124 ? 5.904 3.951 -28.034 1.00 59.25 124 ASN A O 1
ATOM 1006 N N . GLU A 1 125 ? 3.748 4.340 -27.529 1.00 60.78 125 GLU A N 1
ATOM 1007 C CA . GLU A 1 125 ? 3.876 5.808 -27.449 1.00 60.78 125 GLU A CA 1
ATOM 1008 C C . GLU A 1 125 ? 4.775 6.270 -26.288 1.00 60.78 125 GLU A C 1
ATOM 1010 O O . GLU A 1 125 ? 5.530 7.224 -26.440 1.00 60.78 125 GLU A O 1
ATOM 1015 N N . LEU A 1 126 ? 4.739 5.587 -25.137 1.00 60.91 126 LEU A N 1
ATOM 1016 C CA . LEU A 1 126 ? 5.570 5.922 -23.969 1.00 60.91 126 LEU A CA 1
ATOM 1017 C C . LEU A 1 126 ? 7.026 5.439 -24.088 1.00 60.91 126 LEU A C 1
ATOM 1019 O O . LEU A 1 126 ? 7.916 5.989 -23.439 1.00 60.91 126 LEU A O 1
ATOM 1023 N N . LEU A 1 127 ? 7.271 4.382 -24.867 1.00 62.41 127 LEU A N 1
ATOM 1024 C CA . LEU A 1 127 ? 8.582 3.737 -24.999 1.00 62.41 127 LEU A CA 1
ATOM 1025 C C . LEU A 1 127 ? 9.421 4.291 -26.156 1.00 62.41 127 LEU A C 1
ATOM 1027 O O . LEU A 1 127 ? 10.647 4.148 -26.120 1.00 62.41 127 LEU A O 1
ATOM 1031 N N . ASP A 1 128 ? 8.794 4.926 -27.146 1.00 60.56 128 ASP A N 1
ATOM 1032 C CA . ASP A 1 128 ? 9.482 5.679 -28.193 1.00 60.56 128 ASP A CA 1
ATOM 1033 C C . ASP A 1 128 ? 9.743 7.111 -27.702 1.00 60.56 128 ASP A C 1
ATOM 1035 O O . ASP A 1 128 ? 8.927 8.021 -27.833 1.00 60.56 128 ASP A O 1
ATOM 1039 N N . GLN A 1 129 ? 10.934 7.321 -27.136 1.00 56.38 129 GLN A N 1
ATOM 1040 C CA . GLN A 1 129 ? 11.419 8.604 -26.600 1.00 56.38 129 GLN A CA 1
ATOM 1041 C C . GLN A 1 129 ? 11.562 9.738 -27.647 1.00 56.38 129 GLN A C 1
ATOM 1043 O O . GLN A 1 129 ? 12.221 10.741 -27.376 1.00 56.38 129 GLN A O 1
ATOM 1048 N N . SER A 1 130 ? 10.991 9.609 -28.849 1.00 51.59 130 SER A N 1
ATOM 1049 C CA . SER A 1 130 ? 11.159 10.552 -29.963 1.00 51.59 130 SER A CA 1
ATOM 1050 C C . SER A 1 130 ? 9.988 11.516 -30.205 1.00 51.59 130 SER A C 1
ATOM 1052 O O . SER A 1 130 ? 10.191 12.492 -30.918 1.00 51.59 130 SER A O 1
ATOM 1054 N N . GLU A 1 131 ? 8.804 11.329 -29.607 1.00 46.09 131 GLU A N 1
ATOM 1055 C CA . GLU A 1 131 ? 7.634 12.212 -29.857 1.00 46.09 131 GLU A CA 1
ATOM 1056 C C . GLU A 1 131 ? 6.910 12.723 -28.588 1.00 46.09 131 GLU A C 1
ATOM 1058 O O . GLU A 1 131 ? 5.951 13.490 -28.685 1.00 46.09 131 GLU A O 1
ATOM 1063 N N . VAL A 1 132 ? 7.367 12.381 -27.378 1.00 47.81 132 VAL A N 1
ATOM 1064 C CA . VAL A 1 132 ? 6.675 12.729 -26.118 1.00 47.81 132 VAL A CA 1
ATOM 1065 C C . VAL A 1 132 ? 7.150 14.075 -25.550 1.00 47.81 132 VAL A C 1
ATOM 1067 O O . VAL A 1 132 ? 7.612 14.195 -24.423 1.00 47.81 132 VAL A O 1
ATOM 1070 N N . SER A 1 133 ? 7.034 15.125 -26.364 1.00 46.34 133 SER A N 1
ATOM 1071 C CA . SER A 1 133 ? 7.006 16.521 -25.894 1.00 46.34 133 SER A CA 1
ATOM 1072 C C . SER A 1 133 ? 5.612 17.144 -26.057 1.00 46.34 133 SER A C 1
ATOM 1074 O O . SER A 1 133 ? 5.454 18.358 -25.939 1.00 46.34 133 SER A O 1
ATOM 1076 N N . LYS A 1 134 ? 4.585 16.335 -26.341 1.00 45.09 134 LYS A N 1
ATOM 1077 C CA . LYS A 1 134 ? 3.194 16.786 -26.442 1.00 45.09 134 LYS A CA 1
ATOM 1078 C C . LYS A 1 134 ? 2.481 16.469 -25.126 1.00 45.09 134 LYS A C 1
ATOM 1080 O O . LYS A 1 134 ? 2.170 15.314 -24.880 1.00 45.09 134 LYS A O 1
ATOM 1085 N N . ASN A 1 135 ? 2.301 17.497 -24.295 1.00 47.69 135 ASN A N 1
ATOM 1086 C CA . ASN A 1 135 ? 1.325 17.628 -23.202 1.00 47.69 135 ASN A CA 1
ATOM 1087 C C . ASN A 1 135 ? 0.760 16.311 -22.636 1.00 47.69 135 ASN A C 1
ATOM 1089 O O . ASN A 1 135 ? -0.370 15.940 -22.945 1.00 47.69 135 ASN A O 1
ATOM 1093 N N . PHE A 1 136 ? 1.507 15.635 -21.764 1.00 51.91 136 PHE A N 1
ATOM 1094 C CA . PHE A 1 136 ? 0.909 14.668 -20.839 1.00 51.91 136 PHE A CA 1
ATOM 1095 C C . PHE A 1 136 ? 0.666 15.369 -19.499 1.00 51.91 136 PHE A C 1
ATOM 1097 O O . PHE A 1 136 ? 1.290 15.039 -18.496 1.00 51.91 136 PHE A O 1
ATOM 1104 N N . ASP A 1 137 ? -0.212 16.376 -19.499 1.00 58.06 137 ASP A N 1
ATOM 1105 C CA . ASP A 1 137 ? -0.679 17.018 -18.259 1.00 58.06 137 ASP A CA 1
ATOM 1106 C C . ASP A 1 137 ? -1.673 16.117 -17.495 1.00 58.06 137 ASP A C 1
ATOM 1108 O O . ASP A 1 137 ? -1.982 16.360 -16.329 1.00 58.06 137 ASP A O 1
ATOM 1112 N N . GLU A 1 138 ? -2.144 15.034 -18.125 1.00 68.75 138 GLU A N 1
ATOM 1113 C CA . GLU A 1 138 ? -3.107 14.100 -17.548 1.00 68.75 138 GLU A CA 1
ATOM 1114 C C . GLU A 1 138 ? -2.443 12.802 -17.060 1.00 68.75 138 GLU A C 1
ATOM 1116 O O . GLU A 1 138 ? -1.845 12.036 -17.821 1.00 68.75 138 GLU A O 1
ATOM 1121 N N . GLU A 1 139 ? -2.594 12.529 -15.762 1.00 77.31 139 GLU A N 1
ATOM 1122 C CA . GLU A 1 139 ? -2.230 11.252 -15.147 1.00 77.31 139 GLU A CA 1
ATOM 1123 C C . GLU A 1 139 ? -3.079 10.113 -15.751 1.00 77.31 139 GLU A C 1
ATOM 1125 O O . GLU A 1 139 ? -4.309 10.161 -15.712 1.00 77.31 139 GLU A O 1
ATOM 1130 N N . LYS A 1 140 ? -2.441 9.056 -16.278 1.00 81.00 140 LYS A N 1
ATOM 1131 C CA . LYS A 1 140 ? -3.124 7.919 -16.925 1.00 81.00 140 LYS A CA 1
ATOM 1132 C C . LYS A 1 140 ? -2.695 6.567 -16.350 1.00 81.00 140 LYS A C 1
ATOM 1134 O O . LYS A 1 140 ? -1.527 6.345 -16.036 1.00 81.00 140 LYS A O 1
ATOM 1139 N N . VAL A 1 141 ? -3.643 5.629 -16.256 1.00 83.94 141 VAL A N 1
ATOM 1140 C CA . VAL A 1 141 ? -3.366 4.240 -15.852 1.00 83.94 141 VAL A CA 1
ATOM 1141 C C . VAL A 1 141 ? -2.587 3.519 -16.952 1.00 83.94 141 VAL A C 1
ATOM 1143 O O . VAL A 1 141 ? -3.060 3.411 -18.080 1.00 83.94 141 VAL A O 1
ATOM 1146 N N . LEU A 1 142 ? -1.406 2.999 -16.605 1.00 82.88 142 LEU A N 1
ATOM 1147 C CA . LEU A 1 142 ? -0.536 2.256 -17.528 1.00 82.88 142 LEU A CA 1
ATOM 1148 C C . LEU A 1 142 ? -0.857 0.759 -17.617 1.00 82.88 142 LEU A C 1
ATOM 1150 O O . LEU A 1 142 ? -0.416 0.087 -18.541 1.00 82.88 142 LEU A O 1
ATOM 1154 N N . VAL A 1 143 ? -1.540 0.210 -16.613 1.00 86.88 143 VAL A N 1
ATOM 1155 C CA . VAL A 1 143 ? -1.830 -1.223 -16.515 1.00 86.88 143 VAL A CA 1
ATOM 1156 C C . VAL A 1 143 ? -3.247 -1.476 -17.020 1.00 86.88 143 VAL A C 1
ATOM 1158 O O . VAL A 1 143 ? -4.204 -1.153 -16.324 1.00 86.88 143 VAL A O 1
ATOM 1161 N N . THR A 1 144 ? -3.360 -2.060 -18.212 1.00 89.69 144 THR A N 1
ATOM 1162 C CA . THR A 1 144 ? -4.620 -2.492 -18.842 1.00 89.69 144 THR A CA 1
ATOM 1163 C C . THR A 1 144 ? -4.909 -3.965 -18.522 1.00 89.69 144 THR A C 1
ATOM 1165 O O . THR A 1 144 ? -4.008 -4.717 -18.139 1.00 89.69 144 THR A O 1
ATOM 1168 N N . GLU A 1 145 ? -6.152 -4.416 -18.704 1.00 90.19 145 GLU A N 1
ATOM 1169 C CA . GLU A 1 145 ? -6.531 -5.823 -18.527 1.00 90.19 145 GLU A CA 1
ATOM 1170 C C . GLU A 1 145 ? -5.690 -6.767 -19.406 1.00 90.19 145 GLU A C 1
ATOM 1172 O O . GLU A 1 145 ? -5.167 -7.756 -18.894 1.00 90.19 145 GLU A O 1
ATOM 1177 N N . ASP A 1 146 ? -5.427 -6.401 -20.664 1.00 89.75 146 ASP A N 1
ATOM 1178 C CA . ASP A 1 146 ? -4.573 -7.176 -21.578 1.00 89.75 146 ASP A CA 1
ATOM 1179 C C . ASP A 1 146 ? -3.134 -7.328 -21.055 1.00 89.75 146 ASP A C 1
ATOM 1181 O O . ASP A 1 146 ? -2.536 -8.406 -21.117 1.00 89.75 146 ASP A O 1
ATOM 1185 N N . ILE A 1 147 ? -2.584 -6.262 -20.459 1.00 90.69 147 ILE A N 1
ATOM 1186 C CA . ILE A 1 147 ? -1.253 -6.272 -19.835 1.00 90.69 147 ILE A CA 1
ATOM 1187 C C . ILE A 1 147 ? -1.257 -7.198 -18.615 1.00 90.69 147 ILE A C 1
ATOM 1189 O O . ILE A 1 147 ? -0.316 -7.971 -18.424 1.00 90.69 147 ILE A O 1
ATOM 1193 N N . ILE A 1 148 ? -2.318 -7.171 -17.801 1.00 92.44 148 ILE A N 1
ATOM 1194 C CA . ILE A 1 148 ? -2.472 -8.083 -16.659 1.00 92.44 148 ILE A CA 1
ATOM 1195 C C . ILE A 1 148 ? -2.503 -9.535 -17.138 1.00 92.44 148 ILE A C 1
ATOM 1197 O O . ILE A 1 148 ? -1.830 -10.381 -16.546 1.00 92.44 148 ILE A O 1
ATOM 1201 N N . GLU A 1 149 ? -3.242 -9.843 -18.204 1.00 92.12 149 GLU A N 1
ATOM 1202 C CA . GLU A 1 149 ? -3.278 -11.193 -18.770 1.00 92.12 149 GLU A CA 1
ATOM 1203 C C . GLU A 1 149 ? -1.909 -11.629 -19.296 1.00 92.12 149 GLU A C 1
ATOM 1205 O O . GLU A 1 149 ? -1.455 -12.736 -18.986 1.00 92.12 149 GLU A O 1
ATOM 1210 N N . GLY A 1 150 ? -1.206 -10.743 -20.005 1.00 90.88 150 GLY A N 1
ATOM 1211 C CA . GLY A 1 150 ? 0.161 -10.976 -20.464 1.00 90.88 150 GLY A CA 1
ATOM 1212 C C . GLY A 1 150 ? 1.128 -11.267 -19.313 1.00 90.88 150 GLY A C 1
ATOM 1213 O O . GLY A 1 150 ? 1.863 -12.256 -19.357 1.00 90.88 150 GLY A O 1
ATOM 1214 N N . LEU A 1 151 ? 1.090 -10.462 -18.244 1.00 90.19 151 LEU A N 1
ATOM 1215 C CA . LEU A 1 151 ? 1.922 -10.640 -17.048 1.00 90.19 151 LEU A CA 1
ATOM 1216 C C . LEU A 1 151 ? 1.620 -11.961 -16.340 1.00 90.19 151 LEU A C 1
ATOM 1218 O O . LEU A 1 151 ? 2.532 -12.721 -16.009 1.00 90.19 151 LEU A O 1
ATOM 1222 N N . VAL A 1 152 ? 0.340 -12.258 -16.125 1.00 94.06 152 VAL A N 1
ATOM 1223 C CA . VAL A 1 152 ? -0.102 -13.465 -15.427 1.00 94.06 152 VAL A 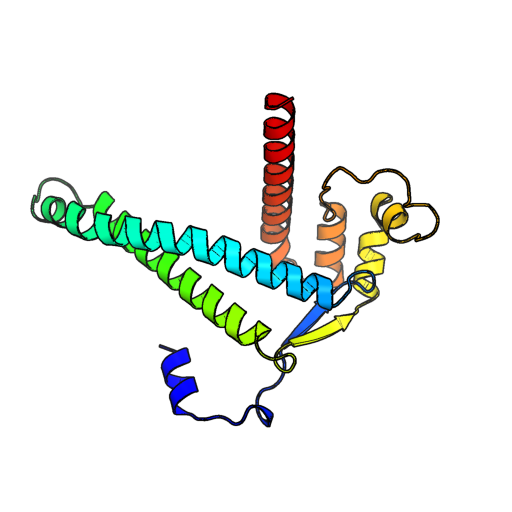CA 1
ATOM 1224 C C . VAL A 1 152 ? 0.311 -14.725 -16.184 1.00 94.06 152 VAL A C 1
ATOM 1226 O O . VAL A 1 152 ? 0.837 -15.653 -15.566 1.00 94.06 152 VAL A O 1
ATOM 1229 N N . ASN A 1 153 ? 0.119 -14.748 -17.504 1.00 93.12 153 ASN A N 1
ATOM 1230 C CA . ASN A 1 153 ? 0.450 -15.902 -18.336 1.00 93.12 153 ASN A CA 1
ATOM 1231 C C . ASN A 1 153 ? 1.965 -16.097 -18.459 1.00 93.12 153 ASN A C 1
ATOM 1233 O O . ASN A 1 153 ? 2.448 -17.222 -18.351 1.00 93.12 153 ASN A O 1
ATOM 1237 N N . HIS A 1 154 ? 2.723 -15.012 -18.629 1.00 91.00 154 HIS A N 1
ATOM 1238 C CA . HIS A 1 154 ? 4.171 -15.077 -18.811 1.00 91.00 154 HIS A CA 1
ATOM 1239 C C . HIS A 1 154 ? 4.924 -15.459 -17.526 1.00 91.00 154 HIS A C 1
ATOM 1241 O O . HIS A 1 154 ? 5.904 -16.199 -17.576 1.00 91.00 154 HIS A O 1
ATOM 1247 N N . PHE A 1 155 ? 4.486 -14.960 -16.366 1.00 91.25 155 PHE A N 1
ATOM 1248 C CA . PHE A 1 155 ? 5.128 -15.246 -15.077 1.00 91.25 155 PHE A CA 1
ATOM 1249 C C . PHE A 1 155 ? 4.463 -16.386 -14.293 1.00 91.25 155 PHE A C 1
ATOM 1251 O O . PHE A 1 155 ? 4.906 -16.704 -13.190 1.00 91.25 155 PHE A O 1
ATOM 1258 N N . HIS A 1 156 ? 3.414 -17.003 -14.846 1.00 93.25 156 HIS A N 1
ATOM 1259 C CA . HIS A 1 156 ? 2.610 -18.039 -14.190 1.00 93.25 156 HIS A CA 1
ATOM 1260 C C . HIS A 1 156 ? 2.010 -17.581 -12.843 1.00 93.25 156 HIS A C 1
ATOM 1262 O O . HIS A 1 156 ? 1.887 -18.351 -11.890 1.00 93.25 156 HIS A O 1
ATOM 1268 N N . LEU A 1 157 ? 1.603 -16.309 -12.759 1.00 91.81 157 LEU A N 1
ATOM 1269 C CA . LEU A 1 157 ? 1.092 -15.661 -11.542 1.00 91.81 157 LEU A CA 1
ATOM 1270 C C . LEU A 1 157 ? -0.445 -15.619 -11.498 1.00 91.81 157 LEU A C 1
ATOM 1272 O O . LEU A 1 157 ? -1.042 -14.610 -11.128 1.00 91.81 157 LEU A O 1
ATOM 1276 N N . HIS A 1 158 ? -1.112 -16.724 -11.851 1.00 93.88 158 HIS A N 1
ATOM 1277 C CA . HIS A 1 158 ? -2.582 -16.781 -11.966 1.00 93.88 158 HIS A CA 1
ATOM 1278 C C . HIS A 1 158 ? -3.328 -16.382 -10.686 1.00 93.88 158 HIS A C 1
ATOM 1280 O O . HIS A 1 158 ? -4.389 -15.765 -10.758 1.00 93.88 158 HIS A O 1
ATOM 1286 N N . HIS A 1 159 ? -2.747 -16.657 -9.517 1.00 94.88 159 HIS A N 1
ATOM 1287 C CA . HIS A 1 159 ? -3.319 -16.285 -8.223 1.00 94.88 159 HIS A CA 1
ATOM 1288 C C . HIS A 1 159 ? -3.372 -14.766 -7.976 1.00 94.88 159 HIS A C 1
ATOM 1290 O O . HIS A 1 159 ? -4.133 -14.325 -7.121 1.00 94.88 159 HIS A O 1
ATOM 1296 N N . LEU A 1 160 ? -2.593 -13.964 -8.714 1.00 93.56 160 LEU A N 1
ATOM 1297 C CA . LEU A 1 160 ? -2.576 -12.505 -8.584 1.00 93.56 160 LEU A CA 1
ATOM 1298 C C . LEU A 1 160 ? -3.526 -11.801 -9.552 1.00 93.56 160 LEU A C 1
ATOM 1300 O O . LEU A 1 160 ? -3.747 -10.605 -9.383 1.00 93.56 160 LEU A O 1
ATOM 1304 N N . LYS A 1 161 ? -4.127 -12.504 -10.527 1.00 94.88 161 LYS A N 1
ATOM 1305 C CA . LYS A 1 161 ? -4.995 -11.877 -11.541 1.00 94.88 161 LYS A CA 1
ATOM 1306 C C . LYS A 1 161 ? -6.096 -11.032 -10.894 1.00 94.88 161 LYS A C 1
ATOM 1308 O O . LYS A 1 161 ? -6.278 -9.875 -11.259 1.00 94.88 161 LYS A O 1
ATOM 1313 N N . SER A 1 162 ? -6.784 -11.575 -9.888 1.00 95.00 162 SER A N 1
ATOM 1314 C CA . SER A 1 162 ? -7.855 -10.853 -9.191 1.00 95.00 162 SER A CA 1
ATOM 1315 C C . SER A 1 162 ? -7.356 -9.613 -8.453 1.00 95.00 162 SER A C 1
ATOM 1317 O O . SER A 1 162 ? -8.052 -8.603 -8.425 1.00 95.00 162 SER A O 1
ATOM 1319 N N . GLU A 1 163 ? -6.169 -9.677 -7.850 1.00 94.56 163 GLU A N 1
ATOM 1320 C CA . GLU A 1 163 ? -5.595 -8.555 -7.103 1.00 94.56 163 GLU A CA 1
ATOM 1321 C C . GLU A 1 163 ? -5.086 -7.459 -8.043 1.00 94.56 163 GLU A C 1
ATOM 1323 O O . GLU A 1 163 ? -5.314 -6.282 -7.778 1.00 94.56 163 GLU A O 1
ATOM 1328 N N . LEU A 1 164 ? -4.499 -7.830 -9.183 1.00 93.31 164 LEU A N 1
ATOM 1329 C CA . LEU A 1 164 ? -4.075 -6.887 -10.219 1.00 93.31 164 LEU A CA 1
ATOM 1330 C C . LEU A 1 164 ? -5.272 -6.157 -10.841 1.00 93.31 164 LEU A C 1
ATOM 1332 O O . LEU A 1 164 ? -5.237 -4.937 -10.977 1.00 93.31 164 LEU A O 1
ATOM 1336 N N . ILE A 1 165 ? -6.366 -6.871 -11.130 1.00 95.12 165 ILE A N 1
ATOM 1337 C CA . ILE A 1 165 ? -7.608 -6.256 -11.626 1.00 95.12 165 ILE A CA 1
ATOM 1338 C C . ILE A 1 165 ? -8.188 -5.292 -10.584 1.00 95.12 165 ILE A C 1
ATOM 1340 O O . ILE A 1 165 ? -8.623 -4.191 -10.919 1.00 95.12 165 ILE A O 1
ATOM 1344 N N . LYS A 1 166 ? -8.186 -5.667 -9.297 1.00 94.81 166 LYS A N 1
ATOM 1345 C CA . LYS A 1 166 ? -8.622 -4.763 -8.220 1.00 94.81 166 LYS A CA 1
ATOM 1346 C C . LYS A 1 166 ? -7.747 -3.513 -8.149 1.00 94.81 166 LYS A C 1
ATOM 1348 O O . LYS A 1 166 ? -8.304 -2.427 -8.030 1.00 94.81 166 LYS A O 1
ATOM 1353 N N . ALA A 1 167 ? -6.425 -3.654 -8.232 1.00 92.50 167 ALA A N 1
ATOM 1354 C CA . ALA A 1 167 ? -5.491 -2.530 -8.209 1.00 92.50 167 ALA A CA 1
ATOM 1355 C C . ALA A 1 167 ? -5.708 -1.588 -9.407 1.00 92.50 167 ALA A C 1
ATOM 1357 O O . ALA A 1 167 ? -5.860 -0.385 -9.215 1.00 92.50 167 ALA A O 1
ATOM 1358 N N . MET A 1 168 ? -5.846 -2.135 -10.620 1.00 93.50 168 MET A N 1
ATOM 1359 C CA . MET A 1 168 ? -6.186 -1.368 -11.826 1.00 93.50 168 MET A CA 1
ATOM 1360 C C . MET A 1 168 ? -7.488 -0.577 -11.646 1.00 93.50 168 MET A C 1
ATOM 1362 O O . MET A 1 168 ? -7.538 0.620 -11.928 1.00 93.50 168 MET A O 1
ATOM 1366 N N . ASN A 1 169 ? -8.536 -1.219 -11.125 1.00 94.06 169 ASN A N 1
ATOM 1367 C CA . ASN A 1 169 ? -9.821 -0.566 -10.870 1.00 94.06 169 ASN A CA 1
ATOM 1368 C C . ASN A 1 169 ? -9.732 0.511 -9.776 1.00 94.06 169 ASN A C 1
ATOM 1370 O O . ASN A 1 169 ? -10.421 1.529 -9.858 1.00 94.06 169 ASN A O 1
ATOM 1374 N N . GLN A 1 170 ? -8.903 0.304 -8.748 1.00 91.31 170 GLN A N 1
ATOM 1375 C CA . GLN A 1 170 ? -8.667 1.282 -7.683 1.00 91.31 170 GLN A CA 1
ATOM 1376 C C . GLN A 1 170 ? -7.979 2.538 -8.223 1.00 91.31 170 GLN A C 1
ATOM 1378 O O . GLN A 1 170 ? -8.471 3.638 -7.970 1.00 91.31 170 GLN A O 1
ATOM 1383 N N . GLU A 1 171 ? -6.920 2.379 -9.016 1.00 90.12 171 GLU A N 1
ATOM 1384 C CA . GLU A 1 171 ? -6.207 3.508 -9.622 1.00 90.12 171 GLU A CA 1
ATOM 1385 C C . GLU A 1 171 ? -7.057 4.222 -10.672 1.00 90.12 171 GLU A C 1
ATOM 1387 O O . GLU A 1 171 ? -7.188 5.444 -10.629 1.00 90.12 171 GLU A O 1
ATOM 1392 N N . SER A 1 172 ? -7.754 3.474 -11.532 1.00 90.62 172 SER A N 1
ATOM 1393 C CA . SER A 1 172 ? -8.696 4.054 -12.500 1.00 90.62 172 SER A CA 1
ATOM 1394 C C . SER A 1 172 ? -9.774 4.881 -11.798 1.00 90.62 172 SER A C 1
ATOM 1396 O O . SER A 1 172 ? -10.144 5.965 -12.247 1.00 90.62 172 SER A O 1
ATOM 1398 N N . LYS A 1 173 ? -10.286 4.403 -10.657 1.00 91.50 173 LYS A N 1
ATOM 1399 C CA . LYS A 1 173 ? -11.262 5.147 -9.857 1.00 91.50 173 LYS A CA 1
ATOM 1400 C C . LYS A 1 173 ? -10.651 6.398 -9.222 1.00 91.50 173 LYS A C 1
ATOM 1402 O O . LYS A 1 173 ? -11.329 7.421 -9.202 1.00 91.50 173 LYS A O 1
ATOM 1407 N N . ARG A 1 174 ? -9.419 6.328 -8.709 1.00 88.44 174 ARG A N 1
ATOM 1408 C CA . ARG A 1 174 ? -8.714 7.475 -8.115 1.00 88.44 174 ARG A CA 1
ATOM 1409 C C . ARG A 1 174 ? -8.499 8.584 -9.145 1.00 88.44 174 ARG A C 1
ATOM 1411 O O . ARG A 1 174 ? -8.852 9.725 -8.866 1.00 88.44 174 ARG A O 1
ATOM 1418 N N . ILE A 1 175 ? -8.004 8.245 -10.335 1.00 87.50 175 ILE A N 1
ATOM 1419 C CA . ILE A 1 175 ? -7.780 9.212 -11.421 1.00 87.50 175 ILE A CA 1
ATOM 1420 C C . ILE A 1 175 ? -9.104 9.865 -11.834 1.00 87.50 175 ILE A C 1
ATOM 1422 O O . ILE A 1 175 ? -9.216 11.087 -11.831 1.00 87.50 175 ILE A O 1
ATOM 1426 N N . ASN A 1 176 ? -10.157 9.071 -12.055 1.00 86.81 176 ASN A N 1
ATOM 1427 C CA . ASN A 1 176 ? -11.489 9.599 -12.371 1.00 86.81 176 ASN A CA 1
ATOM 1428 C C . ASN A 1 176 ? -12.075 10.498 -11.266 1.00 86.81 176 ASN A C 1
ATOM 1430 O O . ASN A 1 176 ? -12.876 11.386 -11.550 1.00 86.81 176 ASN A O 1
ATOM 1434 N N . GLN A 1 177 ? -11.738 10.253 -9.997 1.00 85.69 177 GLN A N 1
ATOM 1435 C CA . GLN A 1 177 ? -12.142 11.123 -8.890 1.00 85.69 177 GLN A CA 1
AT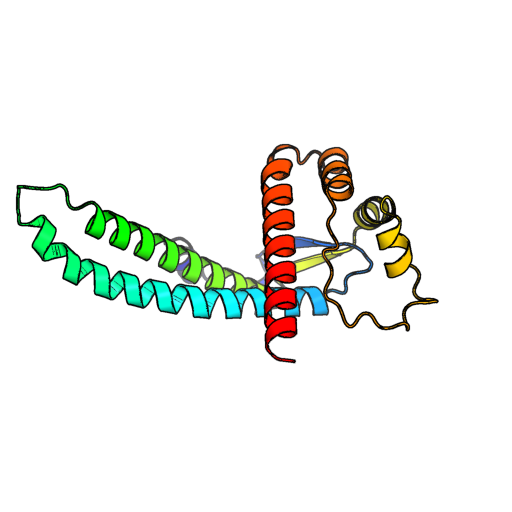OM 1436 C C . GLN A 1 177 ? -11.373 12.445 -8.901 1.00 85.69 177 GLN A C 1
ATOM 1438 O O . GLN A 1 177 ? -11.993 13.478 -8.678 1.00 85.69 177 GLN A O 1
ATOM 1443 N N . ASN A 1 178 ? -10.070 12.419 -9.190 1.00 78.12 178 ASN A N 1
ATOM 1444 C CA . ASN A 1 178 ? -9.251 13.626 -9.300 1.00 78.12 178 ASN A CA 1
ATOM 1445 C C . ASN A 1 178 ? -9.695 14.517 -10.469 1.00 78.12 178 ASN A C 1
ATOM 1447 O O . ASN A 1 178 ? -9.863 15.714 -10.262 1.00 78.12 178 ASN A O 1
ATOM 1451 N N . LEU A 1 179 ? -9.979 13.937 -11.644 1.00 73.19 179 LEU A N 1
ATOM 1452 C CA . LEU A 1 179 ? -10.511 14.672 -12.803 1.00 73.19 179 LEU A CA 1
ATOM 1453 C C . LEU A 1 179 ? -11.799 15.424 -12.440 1.00 73.19 179 LEU A C 1
ATOM 1455 O O . LEU A 1 179 ? -11.875 16.637 -12.584 1.00 73.19 179 LEU A O 1
ATOM 1459 N N . LYS A 1 180 ? -12.759 14.727 -11.816 1.00 72.12 180 LYS A N 1
ATOM 1460 C CA . LYS A 1 180 ? -14.010 15.346 -11.350 1.00 72.12 180 LYS A CA 1
ATOM 1461 C C . LYS A 1 180 ? -13.804 16.470 -10.341 1.00 72.12 180 LYS A C 1
ATOM 1463 O O . LYS A 1 180 ? -14.633 17.363 -10.283 1.00 72.12 180 LYS A O 1
ATOM 1468 N N . VAL A 1 181 ? -12.789 16.389 -9.480 1.00 71.19 181 VAL A N 1
ATOM 1469 C CA . VAL A 1 181 ? -12.510 17.445 -8.493 1.00 71.19 181 VAL A CA 1
ATOM 1470 C C . VAL A 1 181 ? -11.917 18.671 -9.180 1.00 71.19 181 VAL A C 1
ATOM 1472 O O . VAL A 1 181 ? -12.312 19.779 -8.837 1.00 71.19 181 VAL A O 1
ATOM 1475 N N . ASN A 1 182 ? -11.033 18.482 -10.159 1.00 64.75 182 ASN A N 1
ATOM 1476 C CA . ASN A 1 182 ? -10.439 19.581 -10.917 1.00 64.75 182 ASN A CA 1
ATOM 1477 C C . ASN A 1 182 ? -11.490 20.311 -11.771 1.00 64.75 182 ASN A C 1
ATOM 1479 O O . ASN A 1 182 ? -11.548 21.534 -11.715 1.00 64.75 182 ASN A O 1
ATOM 1483 N N . ASP A 1 183 ? -12.403 19.575 -12.418 1.00 62.88 183 ASP A N 1
ATOM 1484 C CA . ASP A 1 183 ? -13.514 20.140 -13.208 1.00 62.88 183 ASP A CA 1
ATOM 1485 C C . ASP A 1 183 ? -14.508 20.990 -12.382 1.00 62.88 183 ASP A C 1
ATOM 1487 O O . ASP A 1 183 ? -15.325 21.712 -12.945 1.00 62.88 183 ASP A O 1
ATOM 1491 N N . ILE A 1 184 ? -14.514 20.862 -11.047 1.00 60.31 184 ILE A N 1
ATOM 1492 C CA . ILE A 1 184 ? -15.405 21.618 -10.140 1.00 60.31 184 ILE A CA 1
ATOM 1493 C C . ILE A 1 184 ? -14.722 22.892 -9.608 1.00 60.31 184 ILE A C 1
ATOM 1495 O O . ILE A 1 184 ? -15.392 23.762 -9.048 1.00 60.31 184 ILE A O 1
ATOM 1499 N N . VAL A 1 185 ? -13.393 22.979 -9.708 1.00 56.22 185 VAL A N 1
ATOM 1500 C CA . VAL A 1 185 ? -12.582 24.063 -9.126 1.00 56.22 185 VAL A CA 1
ATOM 1501 C C . VAL A 1 185 ? -12.130 25.082 -10.189 1.00 56.22 185 VAL A C 1
ATOM 1503 O O . VAL A 1 185 ? -11.700 26.175 -9.813 1.00 56.22 185 VAL A O 1
ATOM 1506 N N . GLU A 1 186 ? -12.288 24.770 -11.481 1.00 44.62 186 GLU A N 1
ATOM 1507 C CA . GLU A 1 186 ? -12.282 25.738 -12.599 1.00 44.62 186 GLU A CA 1
ATOM 1508 C C . GLU A 1 186 ? -13.663 26.374 -12.835 1.00 44.62 186 GLU A C 1
ATOM 1510 O O . GLU A 1 186 ? -13.692 27.590 -13.144 1.00 44.62 186 GLU A O 1
#

Foldseek 3Di:
DVVVVVVVVPDPLVPADADEDEDAPLDDPVNVLVVLVVCLVVLLVVLVVLLVVLVVVLVVLVVVCVDPPDHSPVNVVSVVSNVVSVVVNVVSVVSVVCSVDPSRYHYDHDNLLVVLLVVDVVSVVVPPPPPPPPDPVADDQSDDLSSLVSVCVVVVVVVCSVVSVVVSVVVVVVSVVVVVVVVVVD

pLDDT: mean 81.43, std 14.08, range [42.25, 95.12]

InterPro domains:
  IPR018786 Mitochondrial K+-H+ exchange-related [PF10173] (8-99)
  IPR018786 Mitochondrial K+-H+ exchange-related [PTHR28062] (13-179)

Sequence (186 aa):
MVQSQIDHLKIPQNQLKPIPLYHPTFQHSNSIIDQLKLFKDDSYAKHMKYAILCGIGVPISLPLAIIPLVPNVPGLYLAYRFYCNVKLLMGAKHLDYLLQDDQHLLFKPQGKIDAIYRLDNFANELLDQSEVSKNFDEEKVLVTEDIIEGLVNHFHLHHLKSELIKAMNQESKRINQNLKVNDIVE

Organism: NCBI:txid2478898